Protein 4Z9H (pdb70)

Organism: Escherichia coli (strain K12) (NCBI:txid83333)

Sequence (323 aa):
SLFFSSLHHSQKSFVVSNQLREQQGELTSTWDLMLQTRINLSRSAVRMMMDSSNQQSNAKVELLDSARKTLAQAATHYKKFKSMAPLPEMVATSRNIDEKYKNYYTALTELIDYLDYGNTGAYFAQPTQGMQNAMGEAFAQYALSSEKLYRDIVTDNADDYRFAQLHHSQKSFVVSNQLREQQGELTSTWDLMLQTRINLSRSAVRMMMDSSNQQSNAKVELLDSARKTLAQAATHYKKFKSMAPLPEMVATSRNIDEKYKNYYTALTELIDYLDYGNTGAYFAQPTQGMQNAMGEAFAQYALSSEKLYRDIVTDNADDYRFA

InterPro domains:
  IPR003122 Chemotaxis methyl-accepting receptor Tar-related, ligand-binding [PF02203] (1-169)
  IPR003122 Chemotaxis methyl-accepting receptor Tar-related, ligand-binding [SM00319] (44-180)
  IPR003660 HAMP domain [PF00672] (212-262)
  IPR003660 HAMP domain [PS50885] (214-266)
  IPR003660 HAMP domain [SM00304] (214-266)
  IPR004089 Methyl-accepting chemotaxis protein (MCP) signalling domain [PF00015] (325-482)
  IPR004089 Methyl-accepting chemotaxis protein (MCP) signalling domain [PS50111] (271-500)
  IPR004089 Methyl-accepting chemotaxis protein (MCP) signalling domain [SM00283] (267-514)
  IPR004090 Chemotaxis methyl-accepting receptor [PR00260] (5-30)
  IPR004090 Chemotaxis methyl-accepting receptor [PR00260] (60-75)
  IPR004090 Chemotaxis methyl-accepting receptor [PR00260] (189-209)
  IPR004090 Chemotaxis methyl-accepting receptor [PR00260] (288-317)
  IPR004090 Chemotaxis methyl-accepting receptor [PR00260] (365-392)
  IPR004090 Chemotaxis methyl-accepting receptor [PR00260] (394-423)
  IPR004090 Chemotaxis methyl-accepting receptor [PR00260] (442-471)
  IPR004091 Chemotaxis methyl-accepting receptor, methyl-accepting site [PS00538] (292-314)
  IPR035440 Methyl-accepting chemotaxis protein, four helix bundle domain superfamily [SSF47170] (39-178)

Secondary structure (DSSP, 8-state):
-----SS-SSHHHHHHHHHHHHHHHHHHHHHHHHHHHHHHHHHHHHHHTS-TTSGGGGGHHHHHHHHHHHHHHHHHHHHHHHHSPPPGGGHHHHHHHHHHHHHHHHHHHHHHHHHHTT-HHHHHHS-HHHHHHHHHHHHHHHHHHHHHHHHHHHHH---------/--HHHHHHHHHHHHHHHHHHHHHHHHHHHHHHHHHHHHHHHHHH-SSSSSGGGHHHHHHHHHHHHHHHHHHHHHHHHSPPPGGGHHHHHHHHHHHHHHHHHHHHHHHHHHTT-HHHHHHS-HHHHHHHHHHHHHHHHHHHHHHHHHHHTT---GGGT-

GO terms:
  GO:0051286 cell tip (C, IDA)
  GO:0005515 protein binding (F, IPI)
  GO:0005886 plasma membrane (C, IDA)
  GO:0042803 protein homodimerization activity (F, IDA)
  GO:0043424 protein histidine kinase binding (F, IDA)
  GO:0004888 transmembrane signaling receptor activity (F, IMP)
  GO:0042803 protein homodimerization activity (F, IMP)
  GO:0051260 protein homooligomerization (P, IMP)
  GO:0006935 chemotaxis (P, IMP)
  GO:0005886 plasma membrane (C, IMP)
  GO:0098561 methyl accepting chemotaxis protein complex (C, IMP)
  GO:0009593 detection of chemical stimulus (P, IDA)
  GO:0098561 methyl accepting chemotaxis protein complex (C, IDA)
  GO:0006935 chemotaxis (P, IDA)
  GO:0035556 intracellular signal transduction (P, IMP)
  GO:0071230 cellular response to amino acid stimulus (P, IMP)
  GO:0042802 identical protein binding (F, IPI)

Nearest PDB structures (foldseek):
  4z9i-assembly1_B  TM=9.404E-01  e=1.041E-19  Escherichia coli K-12
  2asr-assembly1_A-2  TM=9.993E-01  e=7.706E-18  Escherichia coli
  2lig-assembly1_B  TM=9.137E-01  e=4.219E-14  Salmonella enterica subsp. enterica serovar Typhimurium
  1vls-assembly1_A-2  TM=9.380E-01  e=9.198E-13  Salmonella enterica subsp. enterica serovar Typhimurium
  2lig-assembly1_A  TM=8.772E-01  e=2.437E-13  Salmonella enterica subsp. enterica serovar Typhimurium

B-factor: mean 24.14, std 15.59, range [9.56, 118.74]

CATH classification: 1.20.120.30

Structure (mmCIF, N/CA/C/O backbone):
data_4Z9H
#
_entry.id   4Z9H
#
_cell.length_a   81.320
_cell.length_b   59.260
_cell.length_c   79.230
_cell.angle_alpha   90.00
_cell.angle_beta   95.02
_cell.angle_gamma   90.00
#
_symmetry.space_group_name_H-M   'C 1 2 1'
#
loop_
_entity.id
_entity.type
_entity.pdbx_description
1 polymer 'Methyl-accepting chemotaxis protein II'
2 non-polymer 'ASPARTIC ACID'
3 water water
#
loop_
_atom_site.group_PDB
_atom_site.id
_atom_site.type_symbol
_atom_site.label_atom_id
_atom_site.label_alt_id
_atom_site.label_comp_id
_atom_site.label_asym_id
_atom_site.label_entity_id
_atom_site.label_seq_id
_atom_site.pdbx_PDB_ins_code
_atom_site.Cartn_x
_atom_site.Cartn_y
_atom_site.Cartn_z
_atom_site.occupancy
_atom_site.B_iso_or_equiv
_atom_site.auth_seq_id
_atom_site.auth_comp_id
_atom_site.auth_asym_id
_atom_site.auth_atom_id
_atom_site.pdbx_PDB_model_num
ATOM 1 N N . SER A 1 30 ? 17.711 -5.883 63.756 1.00 54.86 27 SER A N 1
ATOM 2 C CA . SER A 1 30 ? 16.688 -5.426 62.791 1.00 59.30 27 SER A CA 1
ATOM 3 C C . SER A 1 30 ? 17.291 -4.238 61.976 1.00 72.97 27 SER A C 1
ATOM 4 O O . SER A 1 30 ? 18.068 -4.479 61.034 1.00 74.31 27 SER A O 1
ATOM 7 N N . LEU A 1 31 ? 17.004 -2.990 62.369 1.00 79.91 28 LEU A N 1
ATOM 8 C CA . LEU A 1 31 ? 17.365 -1.791 61.582 1.00 81.47 28 LEU A CA 1
ATOM 9 C C . LEU A 1 31 ? 17.492 -0.545 62.532 1.00 80.07 28 LEU A C 1
ATOM 10 O O . LEU A 1 31 ? 17.008 -0.622 63.667 1.00 84.25 28 LEU A O 1
ATOM 15 N N . PHE A 1 32 ? 18.089 0.598 62.137 1.00 76.74 29 PHE A N 1
ATOM 16 C CA . PHE A 1 32 ? 18.307 1.061 60.748 1.00 63.52 29 PHE A CA 1
ATOM 17 C C . PHE A 1 32 ? 19.078 0.128 59.839 1.00 48.83 29 PHE A C 1
ATOM 18 O O . PHE A 1 32 ? 20.047 -0.504 60.214 1.00 49.08 29 PHE A O 1
ATOM 26 N N . PHE A 1 33 ? 18.569 0.021 58.620 1.00 35.33 30 PHE A N 1
ATOM 27 C CA . PHE A 1 33 ? 19.314 -0.499 57.507 1.00 34.36 30 PHE A CA 1
ATOM 28 C C . PHE A 1 33 ? 20.151 0.696 56.998 1.00 34.10 30 PHE A C 1
ATOM 29 O O . PHE A 1 33 ? 21.347 0.611 56.886 1.00 37.55 30 PHE A O 1
ATOM 37 N N . SER A 1 34 ? 19.496 1.810 56.675 1.00 28.80 31 SER A N 1
ATOM 38 C CA . SER A 1 34 ? 20.237 3.014 56.233 1.00 29.09 31 SER A CA 1
ATOM 39 C C . SER A 1 34 ? 19.443 4.265 56.538 1.00 31.19 31 SER A C 1
ATOM 40 O O . SER A 1 34 ? 18.243 4.208 56.864 1.00 30.60 31 SER A O 1
ATOM 43 N N . SER A 1 35 ? 20.086 5.434 56.347 1.00 30.87 32 SER A N 1
ATOM 44 C CA . SER A 1 35 ? 19.381 6.704 56.555 1.00 30.68 32 SER A CA 1
ATOM 45 C C . SER A 1 35 ? 18.256 6.900 55.605 1.00 32.11 32 SER A C 1
ATOM 46 O O . SER A 1 35 ? 17.182 7.385 55.983 1.00 36.16 32 SER A O 1
ATOM 49 N N . LEU A 1 36 ? 18.443 6.517 54.351 1.00 29.66 33 LEU A N 1
ATOM 50 C CA . LEU A 1 36 ? 17.352 6.698 53.404 1.00 30.69 33 LEU A CA 1
ATOM 51 C C . LEU A 1 36 ? 16.309 5.609 53.523 1.00 31.66 33 LEU A C 1
ATOM 52 O O . LEU A 1 36 ? 15.155 5.822 53.176 1.00 32.05 33 LEU A O 1
ATOM 57 N N . HIS A 1 37 ? 16.711 4.415 53.986 1.00 28.69 34 HIS A N 1
ATOM 58 C CA . HIS A 1 37 ? 15.769 3.274 54.043 1.00 25.12 34 HIS A CA 1
ATOM 59 C C . HIS A 1 37 ? 15.900 2.626 55.410 1.00 26.92 34 HIS A C 1
ATOM 60 O O . HIS A 1 37 ? 16.756 1.717 55.598 1.00 25.91 34 HIS A O 1
ATOM 67 N N . HIS A 1 38 ? 15.109 3.079 56.366 1.00 28.70 35 HIS A N 1
ATOM 68 C CA . HIS A 1 38 ? 15.305 2.618 57.727 1.00 30.72 35 HIS A CA 1
ATOM 69 C C . HIS A 1 38 ? 15.070 1.144 57.830 1.00 36.25 35 HIS A C 1
ATOM 70 O O . HIS A 1 38 ? 15.752 0.491 58.617 1.00 32.02 35 HIS A O 1
ATOM 77 N N . SER A 1 39 ? 14.119 0.614 57.045 1.00 31.52 36 SER A N 1
ATOM 78 C CA . SER A 1 39 ? 14.098 -0.817 56.877 1.00 32.35 36 SER A CA 1
ATOM 79 C C . SER A 1 39 ? 14.501 -1.194 55.439 1.00 27.90 36 SER A C 1
ATOM 80 O O . SER A 1 39 ? 14.268 -0.475 54.448 1.00 23.67 36 SER A O 1
ATOM 83 N N . GLN A 1 40 ? 15.198 -2.305 55.389 1.00 26.16 37 GLN A N 1
ATOM 84 C CA . GLN A 1 40 ? 15.725 -2.829 54.172 1.00 24.87 37 GLN A CA 1
ATOM 85 C C . GLN A 1 40 ? 14.594 -3.226 53.211 1.00 21.78 37 GLN A C 1
ATOM 86 O O . GLN A 1 40 ? 14.763 -3.197 52.019 1.00 19.37 37 GLN A O 1
ATOM 92 N N . LYS A 1 41 ? 13.386 -3.522 53.708 1.00 22.82 38 LYS A N 1
ATOM 93 C CA . LYS A 1 41 ? 12.228 -3.666 52.779 1.00 24.01 38 LYS A CA 1
ATOM 94 C C . LYS A 1 41 ? 11.924 -2.465 51.940 1.00 23.68 38 LYS A C 1
ATOM 95 O O . LYS A 1 41 ? 11.427 -2.556 50.795 1.00 23.48 38 LYS A O 1
ATOM 101 N N . SER A 1 42 ? 12.034 -1.276 52.503 1.00 23.06 39 SER A N 1
ATOM 102 C CA . SER A 1 42 ? 11.884 -0.054 51.739 1.00 22.49 39 SER A CA 1
ATOM 103 C C . SER A 1 42 ? 12.868 -0.007 50.587 1.00 19.13 39 SER A C 1
ATOM 104 O O . SER A 1 42 ? 12.455 0.483 49.469 1.00 20.83 39 SER A O 1
ATOM 107 N N . PHE A 1 43 ? 14.115 -0.419 50.800 1.00 18.66 40 PHE A N 1
ATOM 108 C CA . PHE A 1 43 ? 15.110 -0.404 49.771 1.00 15.66 40 PHE A CA 1
ATOM 109 C C . PHE A 1 43 ? 14.671 -1.379 48.686 1.00 16.09 40 PHE A C 1
ATOM 110 O O . PHE A 1 43 ? 14.788 -1.105 47.485 1.00 14.21 40 PHE A O 1
ATOM 118 N N . VAL A 1 44 ? 14.185 -2.563 49.050 1.00 15.41 41 VAL A N 1
ATOM 119 C CA . VAL A 1 44 ? 13.720 -3.468 48.026 1.00 15.17 41 VAL A CA 1
ATOM 120 C C . VAL A 1 44 ? 12.684 -2.859 47.130 1.00 13.70 41 VAL A C 1
ATOM 121 O O . VAL A 1 44 ? 12.729 -2.979 45.862 1.00 15.08 41 VAL A O 1
ATOM 125 N N . VAL A 1 45 ? 11.710 -2.158 47.646 1.00 13.36 42 VAL A N 1
ATOM 126 C CA . VAL A 1 45 ? 10.636 -1.545 46.901 1.00 13.71 42 VAL A CA 1
ATOM 127 C C . VAL A 1 45 ? 11.199 -0.409 45.983 1.00 15.27 42 VAL A C 1
ATOM 128 O O . VAL A 1 45 ? 10.842 -0.281 44.826 1.00 15.57 42 VAL A O 1
ATOM 132 N N . SER A 1 46 ? 11.925 0.505 46.618 1.00 14.01 43 SER A N 1
ATOM 133 C CA . SER A 1 46 ? 12.416 1.641 45.840 1.00 14.00 43 SER A CA 1
ATOM 134 C C . SER A 1 46 ? 13.394 1.231 44.773 1.00 12.95 43 SER A C 1
ATOM 135 O O . SER A 1 46 ? 13.405 1.780 43.635 1.00 12.53 43 SER A O 1
ATOM 138 N N . ASN A 1 47 ? 14.206 0.257 45.055 1.00 12.48 44 ASN A N 1
ATOM 139 C CA . ASN A 1 47 ? 15.138 -0.314 44.095 1.00 12.30 44 ASN A CA 1
ATOM 140 C C . ASN A 1 47 ? 14.388 -0.957 42.921 1.00 12.71 44 ASN A C 1
ATOM 141 O O . ASN A 1 47 ? 14.788 -0.848 41.737 1.00 12.68 44 ASN A O 1
ATOM 146 N N . GLN A 1 48 ? 13.296 -1.665 43.210 1.00 14.47 45 GLN A N 1
ATOM 147 C CA . GLN A 1 48 ? 12.335 -2.188 42.142 1.00 15.72 45 GLN A CA 1
ATOM 148 C C . GLN A 1 48 ? 11.885 -1.199 41.237 1.00 13.91 45 GLN A C 1
ATOM 149 O O . GLN A 1 48 ? 11.877 -1.332 40.027 1.00 12.67 45 GLN A O 1
ATOM 155 N N . LEU A 1 49 ? 11.446 -0.099 41.748 1.00 14.41 46 LEU A N 1
ATOM 156 C CA . LEU A 1 49 ? 10.991 0.914 41.045 1.00 13.73 46 LEU A CA 1
ATOM 157 C C . LEU A 1 49 ? 12.013 1.456 40.007 1.00 12.35 46 LEU A C 1
ATOM 158 O O . LEU A 1 49 ? 11.831 1.667 38.796 1.00 13.52 46 LEU A O 1
ATOM 163 N N . ARG A 1 50 ? 13.281 1.608 40.517 1.00 11.17 47 ARG A N 1
ATOM 164 C CA . ARG A 1 50 ? 14.359 2.040 39.651 1.00 11.39 47 ARG A CA 1
ATOM 165 C C . ARG A 1 50 ? 14.689 1.029 38.612 1.00 10.36 47 ARG A C 1
ATOM 166 O O . ARG A 1 50 ? 15.022 1.362 37.482 1.00 11.86 47 ARG A O 1
ATOM 174 N N . GLU A 1 51 ? 14.621 -0.255 38.959 1.00 10.37 48 GLU A N 1
ATOM 175 C CA . GLU A 1 51 ? 14.925 -1.305 38.012 1.00 10.32 48 GLU A CA 1
ATOM 176 C C . GLU A 1 51 ? 13.876 -1.371 36.892 1.00 9.86 48 GLU A C 1
ATOM 177 O O . GLU A 1 51 ? 14.236 -1.580 35.717 1.00 10.38 48 GLU A O 1
ATOM 183 N N . GLN A 1 52 ? 12.630 -1.118 37.240 1.00 10.14 49 GLN A N 1
ATOM 184 C CA . GLN A 1 52 ? 11.581 -1.060 36.258 1.00 10.31 49 GLN A CA 1
ATOM 185 C C . GLN A 1 52 ? 11.851 0.085 35.323 1.00 10.93 49 GLN A C 1
ATOM 186 O O . GLN A 1 52 ? 11.741 -0.079 34.071 1.00 11.21 49 GLN A O 1
ATOM 192 N N . GLN A 1 53 ? 12.178 1.253 35.854 1.00 10.67 50 GLN A N 1
ATOM 193 C CA . GLN A 1 53 ? 12.540 2.386 34.937 1.00 12.36 50 GLN A CA 1
ATOM 194 C C . GLN A 1 53 ? 13.661 1.997 34.056 1.00 12.01 50 GLN A C 1
ATOM 195 O O . GLN A 1 53 ? 13.607 2.339 32.861 1.00 12.88 50 GLN A O 1
ATOM 201 N N . GLY A 1 54 ? 14.713 1.375 34.555 1.00 10.88 51 GLY A N 1
ATOM 202 C CA . GLY A 1 54 ? 15.837 1.016 33.752 1.00 10.66 51 GLY A CA 1
ATOM 203 C C . GLY A 1 54 ? 15.469 0.083 32.626 1.00 12.35 51 GLY A C 1
ATOM 204 O O . GLY A 1 54 ? 15.964 0.212 31.499 1.00 13.13 51 GLY A O 1
ATOM 205 N N . GLU A 1 55 ? 14.601 -0.886 32.890 1.00 11.15 52 GLU A N 1
ATOM 206 C CA . GLU A 1 55 ? 14.245 -1.818 31.849 1.00 11.62 52 GLU A CA 1
ATOM 207 C C . GLU A 1 55 ? 13.342 -1.170 30.826 1.00 11.46 52 GLU A C 1
ATOM 208 O O . GLU A 1 55 ? 13.512 -1.438 29.630 1.00 11.01 52 GLU A O 1
ATOM 214 N N . LEU A 1 56 ? 12.515 -0.245 31.183 1.00 10.25 53 LEU A N 1
ATOM 215 C CA . LEU A 1 56 ? 11.703 0.469 30.220 1.00 11.03 53 LEU A CA 1
ATOM 216 C C . LEU A 1 56 ? 12.606 1.427 29.392 1.00 11.83 53 LEU A C 1
ATOM 217 O O . LEU A 1 56 ? 12.427 1.594 28.173 1.00 12.32 53 LEU A O 1
ATOM 222 N N . THR A 1 57 ? 13.582 2.086 30.031 1.00 11.79 54 THR A N 1
ATOM 223 C CA . THR A 1 57 ? 14.545 2.961 29.308 1.00 11.72 54 THR A CA 1
ATOM 224 C C . THR A 1 57 ? 15.209 2.081 28.279 1.00 11.33 54 THR A C 1
ATOM 225 O O . THR A 1 57 ? 15.405 2.507 27.088 1.00 13.81 54 THR A O 1
ATOM 229 N N . SER A 1 58 ? 15.684 0.888 28.609 1.00 11.17 55 SER A N 1
ATOM 230 C CA . SER A 1 58 ? 16.377 -0.008 27.658 1.00 11.38 55 SER A CA 1
ATOM 231 C C . SER A 1 58 ? 15.414 -0.394 26.500 1.00 13.65 55 SER A C 1
ATOM 232 O O . SER A 1 58 ? 15.869 -0.487 25.314 1.00 13.30 55 SER A O 1
ATOM 235 N N . THR A 1 59 ? 14.162 -0.718 26.838 1.00 11.41 56 THR A N 1
ATOM 236 C CA . THR A 1 59 ? 13.148 -1.022 25.804 1.00 11.63 56 THR A CA 1
ATOM 237 C C . THR A 1 59 ? 13.095 0.114 24.818 1.00 11.95 56 THR A C 1
ATOM 238 O O . THR A 1 59 ? 13.139 -0.141 23.609 1.00 12.54 56 THR A O 1
ATOM 242 N N . TRP A 1 60 ? 12.878 1.336 25.293 1.00 11.25 57 TRP A N 1
ATOM 243 C CA . TRP A 1 60 ? 12.739 2.470 24.429 1.00 11.46 57 TRP A CA 1
ATOM 244 C C . TRP A 1 60 ? 13.993 2.636 23.564 1.00 11.27 57 TRP A C 1
ATOM 245 O O . TRP A 1 60 ? 13.863 2.886 22.350 1.00 12.13 57 TRP A O 1
ATOM 256 N N . ASP A 1 61 ? 15.146 2.620 24.175 1.00 11.52 58 ASP A N 1
ATOM 257 C CA . ASP A 1 61 ? 16.409 2.743 23.450 1.00 12.36 58 ASP A CA 1
ATOM 258 C C . ASP A 1 61 ? 16.418 1.755 22.259 1.00 13.12 58 ASP A C 1
ATOM 259 O O . ASP A 1 61 ? 16.712 2.138 21.119 1.00 12.66 58 ASP A O 1
ATOM 264 N N . LEU A 1 62 ? 16.107 0.492 22.511 1.00 11.88 59 LEU A N 1
ATOM 265 C CA . LEU A 1 62 ? 16.224 -0.534 21.498 1.00 11.96 59 LEU A CA 1
ATOM 266 C C . LEU A 1 62 ? 15.113 -0.436 20.481 1.00 12.42 59 LEU A C 1
ATOM 267 O O . LEU A 1 62 ? 15.364 -0.815 19.305 1.00 12.95 59 LEU A O 1
ATOM 272 N N . MET A 1 63 ? 13.948 0.100 20.812 1.00 12.28 60 MET A N 1
ATOM 273 C CA . MET A 1 63 ? 12.883 0.381 19.791 1.00 12.40 60 MET A CA 1
ATOM 274 C C . MET A 1 63 ? 13.437 1.464 18.868 1.00 12.08 60 MET A C 1
ATOM 275 O O . MET A 1 63 ? 13.293 1.396 17.634 1.00 13.15 60 MET A O 1
ATOM 280 N N . LEU A 1 64 ? 14.063 2.532 19.401 1.00 11.53 61 LEU A N 1
ATOM 281 C CA . LEU A 1 64 ? 14.580 3.590 18.547 1.00 11.01 61 LEU A CA 1
ATOM 282 C C . LEU A 1 64 ? 15.733 3.028 17.685 1.00 10.71 61 LEU A C 1
ATOM 283 O O . LEU A 1 64 ? 15.878 3.386 16.496 1.00 11.36 61 LEU A O 1
ATOM 288 N N . GLN A 1 65 ? 16.580 2.163 18.228 1.00 9.97 62 GLN A N 1
ATOM 289 C CA . GLN A 1 65 ? 17.635 1.511 17.424 1.00 11.32 62 GLN A CA 1
ATOM 290 C C . GLN A 1 65 ? 17.008 0.695 16.306 1.00 12.97 62 GLN A C 1
ATOM 291 O O . GLN A 1 65 ? 17.577 0.613 15.199 1.00 13.53 62 GLN A O 1
ATOM 297 N N . THR A 1 66 ? 15.895 0.052 16.582 1.00 11.38 63 THR A N 1
ATOM 298 C CA . THR A 1 66 ? 15.155 -0.737 15.587 1.00 12.55 63 THR A CA 1
ATOM 299 C C . THR A 1 66 ? 14.714 0.166 14.487 1.00 12.56 63 THR A C 1
ATOM 300 O O . THR A 1 66 ? 14.915 -0.137 13.301 1.00 14.29 63 THR A O 1
ATOM 304 N N . ARG A 1 67 ? 14.129 1.323 14.803 1.00 12.07 64 ARG A N 1
ATOM 305 C CA . ARG A 1 67 ? 13.685 2.333 13.810 1.00 11.52 64 ARG A CA 1
ATOM 306 C C . ARG A 1 67 ? 14.846 2.768 12.945 1.00 12.09 64 ARG A C 1
ATOM 307 O O . ARG A 1 67 ? 14.730 2.871 11.759 1.00 12.94 64 ARG A O 1
ATOM 315 N N . ILE A 1 68 ? 15.974 3.052 13.574 1.00 12.02 65 ILE A N 1
ATOM 316 C CA . ILE A 1 68 ? 17.179 3.423 12.822 1.00 12.51 65 ILE A CA 1
ATOM 317 C C . ILE A 1 68 ? 17.577 2.286 11.857 1.00 13.34 65 ILE A C 1
ATOM 318 O O . ILE A 1 68 ? 17.752 2.556 10.617 1.00 13.37 65 ILE A O 1
ATOM 323 N N . ASN A 1 69 ? 17.723 1.075 12.335 1.00 13.38 66 ASN A N 1
ATOM 324 C CA . ASN A 1 69 ? 18.156 -0.014 11.430 1.00 14.42 66 ASN A CA 1
ATOM 325 C C . ASN A 1 69 ? 17.139 -0.188 10.291 1.00 15.72 66 ASN A C 1
ATOM 326 O O . ASN A 1 69 ? 17.589 -0.377 9.142 1.00 15.29 66 ASN A O 1
ATOM 331 N N . LEU A 1 70 ? 15.848 -0.101 10.549 1.00 13.84 67 LEU A N 1
ATOM 332 C CA . LEU A 1 70 ? 14.802 -0.183 9.509 1.00 13.79 67 LEU A CA 1
ATOM 333 C C . LEU A 1 70 ? 14.933 0.886 8.526 1.00 15.61 67 LEU A C 1
ATOM 334 O O . LEU A 1 70 ? 14.832 0.630 7.272 1.00 16.59 67 LEU A O 1
ATOM 339 N N . SER A 1 71 ? 15.118 2.139 8.934 1.00 15.53 68 SER A N 1
ATOM 340 C CA . SER A 1 71 ? 15.127 3.196 7.967 1.00 15.88 68 SER A CA 1
ATOM 341 C C . SER A 1 71 ? 16.390 3.123 7.171 1.00 13.72 68 SER A C 1
ATOM 342 O O . SER A 1 71 ? 16.414 3.468 5.907 1.00 14.83 68 SER A O 1
ATOM 345 N N . ARG A 1 72 ? 17.514 2.740 7.737 1.00 13.76 69 ARG A N 1
ATOM 346 C CA . ARG A 1 72 ? 18.814 2.586 7.009 1.00 13.81 69 ARG A CA 1
ATOM 347 C C . ARG A 1 72 ? 18.713 1.502 5.998 1.00 15.73 69 ARG A C 1
ATOM 348 O O . ARG A 1 72 ? 19.356 1.583 4.901 1.00 15.92 69 ARG A O 1
ATOM 356 N N . SER A 1 73 ? 17.948 0.470 6.333 1.00 15.21 70 SER A N 1
ATOM 357 C CA . SER A 1 73 ? 17.674 -0.639 5.353 1.00 15.41 70 SER A CA 1
ATOM 358 C C . SER A 1 73 ? 16.767 -0.119 4.264 1.00 16.13 70 SER A C 1
ATOM 359 O O . SER A 1 73 ? 17.101 -0.374 3.017 1.00 17.05 70 SER A O 1
ATOM 362 N N . ALA A 1 74 ? 15.657 0.519 4.586 1.00 16.32 71 ALA A N 1
ATOM 363 C CA . ALA A 1 74 ? 14.615 0.885 3.611 1.00 17.54 71 ALA A CA 1
ATOM 364 C C . ALA A 1 74 ? 15.260 1.824 2.594 1.00 19.03 71 ALA A C 1
ATOM 365 O O . ALA A 1 74 ? 15.024 1.709 1.381 1.00 19.46 71 ALA A O 1
ATOM 367 N N . VAL A 1 75 ? 16.065 2.794 3.011 1.00 18.21 72 VAL A N 1
ATOM 368 C CA . VAL A 1 75 ? 16.660 3.776 2.109 1.00 17.41 72 VAL A CA 1
ATOM 369 C C . VAL A 1 75 ? 17.560 3.091 1.134 1.00 17.21 72 VAL A C 1
ATOM 370 O O . VAL A 1 75 ? 17.603 3.546 -0.073 1.00 20.16 72 VAL A O 1
ATOM 374 N N . ARG A 1 76 ? 18.306 2.088 1.555 1.00 17.18 73 ARG A N 1
ATOM 375 C CA . ARG A 1 76 ? 19.162 1.292 0.644 1.00 17.37 73 ARG A CA 1
ATOM 376 C C . ARG A 1 76 ? 18.355 0.427 -0.306 1.00 20.76 73 ARG A C 1
ATOM 377 O O . ARG A 1 76 ? 18.832 0.192 -1.434 1.00 20.37 73 ARG A O 1
ATOM 385 N N . MET A 1 77 ? 17.151 0.081 0.045 1.00 19.40 74 MET A N 1
ATOM 386 C CA . MET A 1 77 ? 16.264 -0.666 -0.898 1.00 22.12 74 MET A CA 1
ATOM 387 C C . MET A 1 77 ? 15.743 0.225 -1.982 1.00 26.02 74 MET A C 1
ATOM 388 O O . MET A 1 77 ? 15.294 -0.292 -3.049 1.00 24.85 74 MET A O 1
ATOM 393 N N . MET A 1 78 ? 15.813 1.537 -1.807 1.00 23.56 75 MET A N 1
ATOM 394 C CA . MET A 1 78 ? 15.413 2.535 -2.799 1.00 25.76 75 MET A CA 1
ATOM 395 C C . MET A 1 78 ? 16.531 2.829 -3.765 1.00 26.26 75 MET A C 1
ATOM 396 O O . MET A 1 78 ? 16.306 3.472 -4.798 1.00 32.26 75 MET A O 1
ATOM 401 N N . MET A 1 79 ? 17.729 2.402 -3.471 1.00 24.65 76 MET A N 1
ATOM 402 C CA . MET A 1 79 ? 18.911 2.678 -4.306 1.00 25.75 76 MET A CA 1
ATOM 403 C C . MET A 1 79 ? 18.919 1.770 -5.514 1.00 32.62 76 MET A C 1
ATOM 404 O O . MET A 1 79 ? 18.375 0.690 -5.493 1.00 32.00 76 MET A O 1
ATOM 409 N N . ASP A 1 80 ? 19.710 2.173 -6.491 1.00 34.61 77 ASP A N 1
ATOM 410 C CA . ASP A 1 80 ? 20.106 1.261 -7.575 1.00 36.05 77 ASP A CA 1
ATOM 411 C C . ASP A 1 80 ? 20.979 0.179 -7.055 1.00 33.10 77 ASP A C 1
ATOM 412 O O . ASP A 1 80 ? 21.818 0.418 -6.221 1.00 29.67 77 ASP A O 1
ATOM 417 N N . SER A 1 81 ? 20.861 -1.026 -7.609 1.00 35.77 78 SER A N 1
ATOM 418 C CA . SER A 1 81 ? 21.745 -2.157 -7.245 1.00 34.26 78 SER A CA 1
ATOM 419 C C . SER A 1 81 ? 23.209 -1.892 -7.408 1.00 32.46 78 SER A C 1
ATOM 420 O O . SER A 1 81 ? 24.045 -2.481 -6.699 1.00 38.18 78 SER A O 1
ATOM 423 N N . SER A 1 82 ? 23.562 -1.048 -8.375 1.00 32.37 79 SER A N 1
ATOM 424 C CA . SER A 1 82 ? 24.965 -0.766 -8.626 1.00 37.89 79 SER A CA 1
ATOM 425 C C . SER A 1 82 ? 25.617 0.120 -7.563 1.00 36.29 79 SER A C 1
ATOM 426 O O . SER A 1 82 ? 26.829 0.212 -7.483 1.00 40.65 79 SER A O 1
ATOM 429 N N . ASN A 1 83 ? 24.813 0.736 -6.687 1.00 34.62 80 ASN A N 1
ATOM 430 C CA . ASN A 1 83 ? 25.370 1.526 -5.594 1.00 31.59 80 ASN A CA 1
ATOM 431 C C . ASN A 1 83 ? 25.861 0.533 -4.561 1.00 29.21 80 ASN A C 1
ATOM 432 O O . ASN A 1 83 ? 25.052 -0.272 -4.007 1.00 29.07 80 ASN A O 1
ATOM 437 N N . GLN A 1 84 ? 27.135 0.590 -4.249 1.00 30.96 81 GLN A N 1
ATOM 438 C CA . GLN A 1 84 ? 27.730 -0.292 -3.309 1.00 33.15 81 GLN A CA 1
ATOM 439 C C . GLN A 1 84 ? 27.061 -0.071 -1.919 1.00 31.88 81 GLN A C 1
ATOM 440 O O . GLN A 1 84 ? 27.132 -0.944 -1.103 1.00 28.77 81 GLN A O 1
ATOM 446 N N . GLN A 1 85 ? 26.423 1.070 -1.680 1.00 31.67 82 GLN A N 1
ATOM 447 C CA . GLN A 1 85 ? 25.840 1.228 -0.338 1.00 34.73 82 GLN A CA 1
ATOM 448 C C . GLN A 1 85 ? 24.576 0.423 -0.170 1.00 36.74 82 GLN A C 1
ATOM 449 O O . GLN A 1 85 ? 24.143 0.185 0.946 1.00 37.33 82 GLN A O 1
ATOM 455 N N . SER A 1 86 ? 23.968 -0.008 -1.264 1.00 29.00 83 SER A N 1
ATOM 456 C CA . SER A 1 86 ? 22.785 -0.818 -1.195 1.00 26.58 83 SER A CA 1
ATOM 457 C C . SER A 1 86 ? 23.049 -2.180 -0.570 1.00 26.72 83 SER A C 1
ATOM 458 O O . SER A 1 86 ? 22.110 -2.788 -0.079 1.00 26.16 83 SER A O 1
ATOM 461 N N . ASN A 1 87 ? 24.289 -2.662 -0.628 1.00 28.02 84 ASN A N 1
ATOM 462 C CA . ASN A 1 87 ? 24.603 -4.058 -0.311 1.00 29.21 84 ASN A CA 1
ATOM 463 C C . ASN A 1 87 ? 24.313 -4.363 1.171 1.00 29.86 84 ASN A C 1
ATOM 464 O O . ASN A 1 87 ? 24.194 -5.508 1.563 1.00 31.23 84 ASN A O 1
ATOM 469 N N . ALA A 1 88 ? 24.190 -3.317 1.992 1.00 22.48 85 ALA A N 1
ATOM 470 C CA . ALA A 1 88 ? 23.998 -3.585 3.439 1.00 22.68 85 ALA A CA 1
ATOM 471 C C . ALA A 1 88 ? 22.550 -3.696 3.807 1.00 22.29 85 ALA A C 1
ATOM 472 O O . ALA A 1 88 ? 22.214 -3.845 5.030 1.00 18.88 85 ALA A O 1
ATOM 474 N N . LYS A 1 89 ? 21.615 -3.526 2.894 1.00 19.09 86 LYS A N 1
ATOM 475 C CA . LYS A 1 89 ? 20.188 -3.493 3.205 1.00 1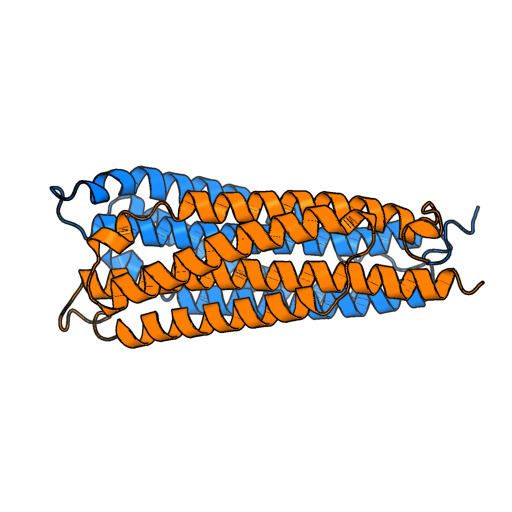8.67 86 LYS A CA 1
ATOM 476 C C . LYS A 1 89 ? 19.768 -4.727 4.010 1.00 21.75 86 LYS A C 1
ATOM 477 O O . LYS A 1 89 ? 18.980 -4.639 4.943 1.00 19.70 86 LYS A O 1
ATOM 483 N N . VAL A 1 90 ? 20.248 -5.932 3.669 1.00 18.23 87 VAL A N 1
ATOM 484 C CA . VAL A 1 90 ? 19.775 -7.113 4.387 1.00 19.72 87 VAL A CA 1
ATOM 485 C C . VAL A 1 90 ? 20.423 -7.182 5.769 1.00 19.44 87 VAL A C 1
ATOM 486 O O . VAL A 1 90 ? 19.696 -7.502 6.756 1.00 19.34 87 VAL A O 1
ATOM 490 N N . GLU A 1 91 ? 21.705 -6.890 5.900 1.00 17.54 88 GLU A N 1
ATOM 491 C CA . GLU A 1 91 ? 22.426 -6.902 7.207 1.00 19.22 88 GLU A CA 1
ATOM 492 C C . GLU A 1 91 ? 21.685 -5.920 8.150 1.00 20.22 88 GLU A C 1
ATOM 493 O O . GLU A 1 91 ? 21.401 -6.282 9.330 1.00 19.32 88 GLU A O 1
ATOM 499 N N . LEU A 1 92 ? 21.284 -4.797 7.631 1.00 16.86 89 LEU A N 1
ATOM 500 C CA . LEU A 1 92 ? 20.651 -3.787 8.505 1.00 17.02 89 LEU A CA 1
ATOM 501 C C . LEU A 1 92 ? 19.333 -4.257 8.912 1.00 17.24 89 LEU A C 1
ATOM 502 O O . LEU A 1 92 ? 18.865 -4.029 10.065 1.00 16.49 89 LEU A O 1
ATOM 507 N N . LEU A 1 93 ? 18.519 -4.899 8.041 1.00 17.37 90 LEU A N 1
ATOM 508 C CA . LEU A 1 93 ? 17.198 -5.445 8.429 1.00 16.90 90 LEU A CA 1
ATOM 509 C C . LEU A 1 93 ? 17.432 -6.573 9.480 1.00 16.83 90 LEU A C 1
ATOM 510 O O . LEU A 1 93 ? 16.652 -6.660 10.492 1.00 17.46 90 LEU A O 1
ATOM 515 N N . ASP A 1 94 ? 18.447 -7.424 9.319 1.00 17.79 91 ASP A N 1
ATOM 516 C CA . ASP A 1 94 ? 18.779 -8.393 10.340 1.00 19.78 91 ASP A CA 1
ATOM 517 C C . ASP A 1 94 ? 19.124 -7.736 11.680 1.00 20.45 91 ASP A C 1
ATOM 518 O O . ASP A 1 94 ? 18.720 -8.229 12.777 1.00 20.61 91 ASP A O 1
ATOM 523 N N . SER A 1 95 ? 19.837 -6.625 11.630 1.00 18.31 92 SER A N 1
ATOM 524 C CA . SER A 1 95 ? 20.146 -5.874 12.859 1.00 19.12 92 SER A CA 1
ATOM 525 C C . SER A 1 95 ? 18.883 -5.342 13.451 1.00 17.81 92 SER A C 1
ATOM 526 O O . SER A 1 95 ? 18.779 -5.344 14.693 1.00 17.41 92 SER A O 1
ATOM 529 N N . ALA A 1 96 ? 17.875 -4.930 12.699 1.00 14.98 93 ALA A N 1
ATOM 530 C CA . ALA A 1 96 ? 16.603 -4.480 13.221 1.00 15.37 93 ALA A CA 1
ATOM 531 C C . ALA A 1 96 ? 15.947 -5.624 13.973 1.00 16.45 93 ALA A C 1
ATOM 532 O O . ALA A 1 96 ? 15.285 -5.435 15.008 1.00 17.23 93 ALA A O 1
ATOM 534 N N . ARG A 1 97 ? 16.000 -6.851 13.399 1.00 16.20 94 ARG A N 1
ATOM 535 C CA . ARG A 1 97 ? 15.364 -7.972 14.025 1.00 19.19 94 ARG A CA 1
ATOM 536 C C . ARG A 1 97 ? 16.033 -8.201 15.378 1.00 16.47 94 ARG A C 1
ATOM 537 O O . ARG A 1 97 ? 15.269 -8.464 16.407 1.00 20.59 94 ARG A O 1
ATOM 545 N N . LYS A 1 98 ? 17.325 -8.104 15.478 1.00 16.83 95 LYS A N 1
ATOM 546 C CA . LYS A 1 98 ? 18.131 -8.312 16.685 1.00 16.69 95 LYS A CA 1
ATOM 547 C C . LYS A 1 98 ? 17.739 -7.236 17.745 1.00 17.37 95 LYS A C 1
ATOM 548 O O . LYS A 1 98 ? 17.383 -7.538 18.896 1.00 17.23 95 LYS A O 1
ATOM 554 N N . THR A 1 99 ? 17.741 -5.984 17.354 1.00 15.77 96 THR A N 1
ATOM 555 C CA . THR A 1 99 ? 17.384 -4.969 18.351 1.00 14.49 96 THR A CA 1
ATOM 556 C C . THR A 1 99 ? 15.979 -5.057 18.777 1.00 14.67 96 THR A C 1
ATOM 557 O O . THR A 1 99 ? 15.708 -4.769 19.977 1.00 15.25 96 THR A O 1
ATOM 561 N N . LEU A 1 100 ? 15.025 -5.424 17.955 1.00 15.08 97 LEU A N 1
ATOM 562 C CA . LEU A 1 100 ? 13.633 -5.507 18.350 1.00 14.07 97 LEU A CA 1
ATOM 563 C C . LEU A 1 100 ? 13.438 -6.703 19.353 1.00 16.13 97 LEU A C 1
ATOM 564 O O . LEU A 1 100 ? 12.718 -6.547 20.357 1.00 17.09 97 LEU A O 1
ATOM 569 N N . ALA A 1 101 ? 14.165 -7.788 19.105 1.00 16.09 98 ALA A N 1
ATOM 570 C CA . ALA A 1 101 ? 14.158 -8.956 20.047 1.00 17.94 98 ALA A CA 1
ATOM 571 C C . ALA A 1 101 ? 14.706 -8.524 21.378 1.00 18.20 98 ALA A C 1
ATOM 572 O O . ALA A 1 101 ? 14.165 -8.936 22.433 1.00 18.25 98 ALA A O 1
ATOM 574 N N . GLN A 1 102 ? 15.794 -7.771 21.401 1.00 16.27 99 GLN A N 1
ATOM 575 C CA . GLN A 1 102 ? 16.370 -7.257 22.658 1.00 16.26 99 GLN A CA 1
ATOM 576 C C . GLN A 1 102 ? 15.393 -6.311 23.364 1.00 15.84 99 GLN A C 1
ATOM 577 O O . GLN A 1 102 ? 15.214 -6.354 24.605 1.00 14.65 99 GLN A O 1
ATOM 583 N N . ALA A 1 103 ? 14.696 -5.458 22.599 1.00 15.01 100 ALA A N 1
ATOM 584 C CA . ALA A 1 103 ? 13.695 -4.573 23.200 1.00 14.88 100 ALA A CA 1
ATOM 585 C C . ALA A 1 103 ? 12.628 -5.421 23.919 1.00 14.62 100 ALA A C 1
ATOM 586 O O . ALA A 1 103 ? 12.208 -5.096 25.031 1.00 14.58 100 ALA A O 1
ATOM 588 N N . ALA A 1 104 ? 12.186 -6.481 23.231 1.00 15.70 101 ALA A N 1
ATOM 589 C CA . ALA A 1 104 ? 11.079 -7.264 23.786 1.00 15.89 101 ALA A CA 1
ATOM 590 C C . ALA A 1 104 ? 11.596 -7.994 24.984 1.00 14.37 101 ALA A C 1
ATOM 591 O O . ALA A 1 104 ? 10.771 -8.241 25.912 1.00 16.62 101 ALA A O 1
ATOM 593 N N . THR A 1 105 ? 12.846 -8.372 25.074 1.00 15.28 102 THR A N 1
ATOM 594 C CA . THR A 1 105 ? 13.449 -9.015 26.230 1.00 14.81 102 THR A CA 1
ATOM 595 C C . THR A 1 105 ? 13.383 -8.060 27.460 1.00 13.70 102 THR A C 1
ATOM 596 O O . THR A 1 105 ? 12.922 -8.404 28.552 1.00 13.63 102 THR A O 1
ATOM 600 N N . HIS A 1 106 ? 13.815 -6.814 27.282 1.00 12.97 103 HIS A N 1
ATOM 601 C CA . HIS A 1 106 ? 13.744 -5.871 28.320 1.00 13.46 103 HIS A CA 1
ATOM 602 C C . HIS A 1 106 ? 12.353 -5.582 28.754 1.00 11.73 103 HIS A C 1
ATOM 603 O O . HIS A 1 106 ? 12.055 -5.349 29.920 1.00 12.76 103 HIS A O 1
ATOM 610 N N . TYR A 1 107 ? 11.378 -5.478 27.812 1.00 13.29 104 TYR A N 1
ATOM 611 C CA . TYR A 1 107 ? 10.032 -5.225 28.127 1.00 13.73 104 TYR A CA 1
ATOM 612 C C . TYR A 1 107 ? 9.462 -6.409 29.013 1.00 12.39 104 TYR A C 1
ATOM 613 O O . TYR A 1 107 ? 8.709 -6.145 29.950 1.00 13.17 104 TYR A O 1
ATOM 622 N N . LYS A 1 108 ? 9.820 -7.627 28.606 1.00 12.38 105 LYS A N 1
ATOM 623 C CA . LYS A 1 108 ? 9.372 -8.764 29.477 1.00 13.44 105 LYS A CA 1
ATOM 624 C C . LYS A 1 108 ? 9.928 -8.669 30.881 1.00 13.48 105 LYS A C 1
ATOM 625 O O . LYS A 1 108 ? 9.241 -8.983 31.840 1.00 14.71 105 LYS A O 1
ATOM 631 N N . LYS A 1 109 ? 11.174 -8.255 31.034 1.00 12.27 106 LYS A N 1
ATOM 632 C CA . LYS A 1 109 ? 11.744 -8.036 32.325 1.00 12.94 106 LYS A CA 1
ATOM 633 C C . LYS A 1 109 ? 11.011 -6.989 33.065 1.00 13.31 106 LYS A C 1
ATOM 634 O O . LYS A 1 109 ? 10.687 -7.098 34.240 1.00 14.97 106 LYS A O 1
ATOM 640 N N . PHE A 1 110 ? 10.690 -5.841 32.427 1.00 12.61 107 PHE A N 1
ATOM 641 C CA . PHE A 1 110 ? 9.807 -4.858 33.016 1.00 12.69 107 PHE A CA 1
ATOM 642 C C . PHE A 1 110 ? 8.516 -5.407 33.576 1.00 14.26 107 PHE A C 1
ATOM 643 O O . PHE A 1 110 ? 8.050 -5.088 34.687 1.00 14.08 107 PHE A O 1
ATOM 651 N N . LYS A 1 111 ? 7.856 -6.174 32.719 1.00 14.58 108 LYS A N 1
ATOM 652 C CA . LYS A 1 111 ? 6.539 -6.754 33.089 1.00 15.33 108 LYS A CA 1
ATOM 653 C C . LYS A 1 111 ? 6.672 -7.819 34.186 1.00 15.09 108 LYS A C 1
ATOM 654 O O . LYS A 1 111 ? 5.703 -7.981 34.935 1.00 18.28 108 LYS A O 1
ATOM 660 N N . SER A 1 112 ? 7.832 -8.378 34.359 1.00 14.38 109 SER A N 1
ATOM 661 C CA . SER A 1 112 ? 8.057 -9.441 35.383 1.00 14.88 109 SER A CA 1
ATOM 662 C C . SER A 1 112 ? 8.093 -8.861 36.764 1.00 14.54 109 SER A C 1
ATOM 663 O O . SER A 1 112 ? 8.024 -9.578 37.799 1.00 15.32 109 SER A O 1
ATOM 666 N N . MET A 1 113 ? 8.313 -7.580 36.903 1.00 12.70 110 MET A N 1
ATOM 667 C CA . MET A 1 113 ? 8.452 -6.866 38.123 1.00 12.13 110 MET A CA 1
ATOM 668 C C . MET A 1 113 ? 7.114 -6.283 38.514 1.00 12.24 110 MET A C 1
ATOM 669 O O . MET A 1 113 ? 6.551 -5.418 37.796 1.00 13.56 110 MET A O 1
ATOM 674 N N . ALA A 1 114 ? 6.565 -6.677 39.609 1.00 12.34 111 ALA A N 1
ATOM 675 C CA . ALA A 1 114 ? 5.231 -6.239 40.039 1.00 14.78 111 ALA A CA 1
ATOM 676 C C . ALA A 1 114 ? 5.179 -4.783 40.235 1.00 13.72 111 ALA A C 1
ATOM 677 O O . ALA A 1 114 ? 5.983 -4.190 40.853 1.00 13.62 111 ALA A O 1
ATOM 679 N N . PRO A 1 115 ? 4.161 -4.101 39.652 1.00 15.81 112 PRO A N 1
ATOM 680 C CA . PRO A 1 115 ? 4.050 -2.709 39.954 1.00 15.81 112 PRO A CA 1
ATOM 681 C C . PRO A 1 115 ? 3.594 -2.349 41.303 1.00 15.11 112 PRO A C 1
ATOM 682 O O . PRO A 1 115 ? 2.841 -3.149 41.922 1.00 16.63 112 PRO A O 1
ATOM 686 N N . LEU A 1 116 ? 3.917 -1.205 41.829 1.00 15.49 113 LEU A N 1
ATOM 687 C CA . LEU A 1 116 ? 3.268 -0.580 42.902 1.00 16.92 113 LEU A CA 1
ATOM 688 C C . LEU A 1 116 ? 1.870 -0.041 42.457 1.00 15.28 113 LEU A C 1
ATOM 689 O O . LEU A 1 116 ? 1.714 0.244 41.306 1.00 14.92 113 LEU A O 1
ATOM 694 N N . PRO A 1 117 ? 0.893 -0.001 43.414 1.00 17.12 114 PRO A N 1
ATOM 695 C CA . PRO A 1 117 ? -0.449 0.422 42.961 1.00 16.58 114 PRO A CA 1
ATOM 696 C C . PRO A 1 117 ? -0.456 1.748 42.292 1.00 14.56 114 PRO A C 1
ATOM 697 O O . PRO A 1 117 ? -1.181 1.923 41.286 1.00 15.05 114 PRO A O 1
ATOM 701 N N . GLU A 1 118 ? 0.341 2.701 42.759 1.00 14.80 115 GLU A N 1
ATOM 702 C CA . GLU A 1 118 ? 0.366 4.067 42.187 1.00 14.29 115 GLU A CA 1
ATOM 703 C C . GLU A 1 118 ? 0.992 4.080 40.759 1.00 14.66 115 GLU A C 1
ATOM 704 O O . GLU A 1 118 ? 0.815 5.069 40.046 1.00 15.13 115 GLU A O 1
ATOM 710 N N . MET A 1 119 ? 1.592 2.962 40.336 1.00 13.32 116 MET A N 1
ATOM 711 C CA . MET A 1 119 ? 2.141 2.872 39.007 1.00 12.38 116 MET A CA 1
ATOM 712 C C . MET A 1 119 ? 1.327 2.054 38.011 1.00 13.60 116 MET A C 1
ATOM 713 O O . MET A 1 119 ? 1.675 1.899 36.861 1.00 12.97 116 MET A O 1
ATOM 718 N N . VAL A 1 120 ? 0.266 1.365 38.489 1.00 12.74 117 VAL A N 1
ATOM 719 C CA . VAL A 1 120 ? -0.503 0.540 37.598 1.00 12.52 117 VAL A CA 1
ATOM 720 C C . VAL A 1 120 ? -1.097 1.258 36.385 1.00 13.24 117 VAL A C 1
ATOM 721 O O . VAL A 1 120 ? -1.051 0.747 35.289 1.00 13.02 117 VAL A O 1
ATOM 725 N N . ALA A 1 121 ? -1.670 2.441 36.632 1.00 14.33 118 ALA A N 1
ATOM 726 C CA . ALA A 1 121 ? -2.356 3.157 35.522 1.00 13.20 118 ALA A CA 1
ATOM 727 C C . ALA A 1 121 ? -1.325 3.530 34.424 1.00 12.75 118 ALA A C 1
ATOM 728 O O . ALA A 1 121 ? -1.507 3.254 33.248 1.00 13.84 118 ALA A O 1
ATOM 730 N N . THR A 1 122 ? -0.199 4.113 34.856 1.00 12.53 119 THR A N 1
ATOM 731 C CA . THR A 1 122 ? 0.819 4.579 33.843 1.00 12.17 119 THR A CA 1
ATOM 732 C C . THR A 1 122 ? 1.466 3.382 33.215 1.00 12.83 119 THR A C 1
ATOM 733 O O . THR A 1 122 ? 1.845 3.421 32.028 1.00 12.90 119 THR A O 1
ATOM 737 N N . SER A 1 123 ? 1.602 2.262 33.960 1.00 11.93 120 SER A N 1
ATOM 738 C CA . SER A 1 123 ? 2.130 1.063 33.337 1.00 12.00 120 SER A CA 1
ATOM 739 C C . SER A 1 123 ? 1.225 0.493 32.250 1.00 13.41 120 SER A C 1
ATOM 740 O O . SER A 1 123 ? 1.681 -0.032 31.248 1.00 13.19 120 SER A O 1
ATOM 743 N N . ARG A 1 124 ? -0.136 0.556 32.495 1.00 13.19 121 ARG A N 1
ATOM 744 C CA . ARG A 1 124 ? -1.020 0.146 31.429 1.00 14.51 121 ARG A CA 1
ATOM 745 C C . ARG A 1 124 ? -0.949 1.027 30.217 1.00 15.28 121 ARG A C 1
ATOM 746 O O . ARG A 1 124 ? -1.047 0.545 29.099 1.00 16.90 121 ARG A O 1
ATOM 754 N N . ASN A 1 125 ? -0.766 2.317 30.453 1.00 15.20 122 ASN A N 1
ATOM 755 C CA . ASN A 1 125 ? -0.607 3.283 29.356 1.00 14.45 122 ASN A CA 1
ATOM 756 C C . ASN A 1 125 ? 0.590 2.962 28.502 1.00 15.45 122 ASN A C 1
ATOM 757 O O . ASN A 1 125 ? 0.557 2.893 27.297 1.00 15.49 122 ASN A O 1
ATOM 762 N N . ILE A 1 126 ? 1.678 2.664 29.212 1.00 13.47 123 ILE A N 1
ATOM 763 C CA . ILE A 1 126 ? 2.929 2.201 28.482 1.00 14.99 123 ILE A CA 1
ATOM 764 C C . ILE A 1 126 ? 2.662 0.984 27.696 1.00 16.24 123 ILE A C 1
ATOM 765 O O . ILE A 1 126 ? 3.121 0.814 26.555 1.00 17.20 123 ILE A O 1
ATOM 770 N N . ASP A 1 127 ? 1.959 0.027 28.302 1.00 14.63 124 ASP A N 1
ATOM 771 C CA . ASP A 1 127 ? 1.678 -1.209 27.604 1.00 16.47 124 ASP A CA 1
ATOM 772 C C . ASP A 1 127 ? 0.927 -0.981 26.307 1.00 17.87 124 ASP A C 1
ATOM 773 O O . ASP A 1 127 ? 1.261 -1.644 25.308 1.00 18.68 124 ASP A O 1
ATOM 778 N N . GLU A 1 128 ? -0.072 -0.145 26.325 1.00 15.88 125 GLU A N 1
ATOM 779 C CA . GLU A 1 128 ? -0.900 0.178 25.123 1.00 18.56 125 GLU A CA 1
ATOM 780 C C . GLU A 1 128 ? 0.017 0.714 24.039 1.00 18.11 125 GLU A C 1
ATOM 781 O O . GLU A 1 128 ? 0.073 0.212 22.930 1.00 20.14 125 GLU A O 1
ATOM 787 N N . LYS A 1 129 ? 0.787 1.747 24.426 1.00 16.60 126 LYS A N 1
ATOM 788 C CA . LYS A 1 129 ? 1.618 2.395 23.407 1.00 16.20 126 LYS A CA 1
ATOM 789 C C . LYS A 1 129 ? 2.754 1.514 22.914 1.00 17.43 126 LYS A C 1
ATOM 790 O O . LYS A 1 129 ? 3.166 1.535 21.750 1.00 17.33 126 LYS A O 1
ATOM 796 N N . TYR A 1 130 ? 3.331 0.697 23.780 1.00 15.48 127 TYR A N 1
ATOM 797 C CA . TYR A 1 130 ? 4.364 -0.255 23.462 1.00 15.67 127 TYR A CA 1
ATOM 798 C C . TYR A 1 130 ? 3.814 -1.266 22.485 1.00 19.25 127 TYR A C 1
ATOM 799 O O . TYR A 1 130 ? 4.457 -1.554 21.443 1.00 18.83 127 TYR A O 1
ATOM 808 N N . LYS A 1 131 ? 2.688 -1.880 22.804 1.00 19.75 128 LYS A N 1
ATOM 809 C CA . LYS A 1 131 ? 2.115 -2.861 21.846 1.00 22.09 128 LYS A CA 1
ATOM 810 C C . LYS A 1 131 ? 1.891 -2.257 20.457 1.00 19.00 128 LYS A C 1
ATOM 811 O O . LYS A 1 131 ? 2.260 -2.925 19.454 1.00 19.44 128 LYS A O 1
ATOM 817 N N . ASN A 1 132 ? 1.379 -1.091 20.358 1.00 17.65 129 ASN A N 1
ATOM 818 C CA . ASN A 1 132 ? 1.135 -0.410 19.090 1.00 17.65 129 ASN A CA 1
ATOM 819 C C . ASN A 1 132 ? 2.407 -0.212 18.330 1.00 19.41 129 ASN A C 1
ATOM 820 O O . ASN A 1 132 ? 2.568 -0.623 17.177 1.00 18.78 129 ASN A O 1
ATOM 825 N N . TYR A 1 133 ? 3.433 0.281 19.040 1.00 15.25 130 TYR A N 1
ATOM 826 C CA . TYR A 1 133 ? 4.678 0.609 18.309 1.00 15.67 130 TYR A CA 1
ATOM 827 C C . TYR A 1 133 ? 5.463 -0.613 18.003 1.00 15.81 130 TYR A C 1
ATOM 828 O O . TYR A 1 133 ? 6.078 -0.761 16.908 1.00 17.60 130 TYR A O 1
ATOM 837 N N . TYR A 1 134 ? 5.538 -1.591 18.923 1.00 15.70 131 TYR A N 1
ATOM 838 C CA . TYR A 1 134 ? 6.138 -2.867 18.688 1.00 15.91 131 TYR A CA 1
ATOM 839 C C . TYR A 1 134 ? 5.511 -3.530 17.469 1.00 18.96 131 TYR A C 1
ATOM 840 O O . TYR A 1 134 ? 6.245 -4.069 16.610 1.00 18.33 131 TYR A O 1
ATOM 849 N N . THR A 1 135 ? 4.192 -3.582 17.485 1.00 18.03 132 THR A N 1
ATOM 850 C CA . THR A 1 135 ? 3.538 -4.256 16.335 1.00 21.74 132 THR A CA 1
ATOM 851 C C . THR A 1 135 ? 3.913 -3.577 15.068 1.00 20.02 132 THR A C 1
ATOM 852 O O . THR A 1 135 ? 4.241 -4.216 14.052 1.00 19.88 132 THR A O 1
ATOM 856 N N . ALA A 1 136 ? 3.865 -2.269 15.073 1.00 18.46 133 ALA A N 1
ATOM 857 C CA . ALA A 1 136 ? 4.261 -1.450 13.889 1.00 18.59 133 ALA A CA 1
ATOM 858 C C . ALA A 1 136 ? 5.627 -1.828 13.391 1.00 20.10 133 ALA A C 1
ATOM 859 O O . ALA A 1 136 ? 5.873 -2.034 12.187 1.00 19.41 133 ALA A O 1
ATOM 861 N N . LEU A 1 137 ? 6.642 -1.902 14.273 1.00 16.74 134 LEU A N 1
ATOM 862 C CA . LEU A 1 137 ? 7.973 -2.227 13.889 1.00 16.97 134 LEU A CA 1
ATOM 863 C C . LEU A 1 137 ? 8.055 -3.658 13.309 1.00 16.70 134 LEU A C 1
ATOM 864 O O . LEU A 1 137 ? 8.817 -3.933 12.334 1.00 18.34 134 LEU A O 1
ATOM 869 N N . THR A 1 138 ? 7.316 -4.606 13.898 1.00 18.60 135 THR A N 1
ATOM 870 C CA . THR A 1 138 ? 7.347 -5.993 13.353 1.00 20.37 135 THR A CA 1
ATOM 871 C C . THR A 1 138 ? 6.729 -6.021 11.950 1.00 20.63 135 THR A C 1
ATOM 872 O O . THR A 1 138 ? 7.276 -6.730 11.104 1.00 21.37 135 THR A O 1
ATOM 876 N N . GLU A 1 139 ? 5.785 -5.194 11.712 1.00 19.06 136 GLU A N 1
ATOM 877 C CA . GLU A 1 139 ? 5.155 -5.073 10.340 1.00 20.38 136 GLU A CA 1
ATOM 878 C C . GLU A 1 139 ? 6.121 -4.465 9.360 1.00 20.72 136 GLU A C 1
ATOM 879 O O . GLU A 1 139 ? 6.328 -4.959 8.212 1.00 22.42 136 GLU A O 1
ATOM 885 N N . LEU A 1 140 ? 6.835 -3.410 9.773 1.00 19.06 137 LEU A N 1
ATOM 886 C CA . LEU A 1 140 ? 7.856 -2.896 8.890 1.00 18.91 137 LEU A CA 1
ATOM 887 C C . LEU A 1 140 ? 8.893 -3.927 8.577 1.00 19.44 137 LEU A C 1
ATOM 888 O O . LEU A 1 140 ? 9.455 -3.939 7.433 1.00 20.13 137 LEU A O 1
ATOM 893 N N . ILE A 1 141 ? 9.370 -4.753 9.507 1.00 18.53 138 ILE A N 1
ATOM 894 C CA . ILE A 1 141 ? 10.327 -5.789 9.231 1.00 20.23 138 ILE A CA 1
ATOM 895 C C . ILE A 1 141 ? 9.753 -6.723 8.169 1.00 23.21 138 ILE A C 1
ATOM 896 O O . ILE A 1 141 ? 10.444 -7.028 7.223 1.00 21.91 138 ILE A O 1
ATOM 901 N N . ASP A 1 142 ? 8.501 -7.060 8.304 1.00 21.42 139 ASP A N 1
ATOM 902 C CA . ASP A 1 142 ? 7.887 -8.022 7.364 1.00 24.09 139 ASP A CA 1
ATOM 903 C C . ASP A 1 142 ? 7.827 -7.410 5.987 1.00 26.34 139 ASP A C 1
ATOM 904 O O . ASP A 1 142 ? 8.103 -8.120 5.003 1.00 25.33 139 ASP A O 1
ATOM 909 N N . TYR A 1 143 ? 7.528 -6.136 5.868 1.00 20.95 140 TYR A N 1
ATOM 910 C CA . TYR A 1 143 ? 7.478 -5.433 4.561 1.00 22.12 140 TYR A CA 1
ATOM 911 C C . TYR A 1 143 ? 8.892 -5.433 3.948 1.00 24.19 140 TYR A C 1
ATOM 912 O O . TYR A 1 143 ? 9.108 -5.793 2.789 1.00 26.96 140 TYR A O 1
ATOM 921 N N . LEU A 1 144 ? 9.932 -5.034 4.696 1.00 22.53 141 LEU A N 1
ATOM 922 C CA . LEU A 1 144 ? 11.234 -4.950 4.108 1.00 22.42 141 LEU A CA 1
ATOM 923 C C . LEU A 1 144 ? 11.787 -6.302 3.748 1.00 24.34 141 LEU A C 1
ATOM 924 O O . LEU A 1 144 ? 12.738 -6.406 2.950 1.00 23.70 141 LEU A O 1
ATOM 929 N N . ASP A 1 145 ? 11.372 -7.329 4.453 1.00 25.62 142 ASP A N 1
ATOM 930 C CA . ASP A 1 145 ? 11.877 -8.640 4.183 1.00 24.27 142 ASP A CA 1
ATOM 931 C C . ASP A 1 145 ? 11.790 -9.002 2.653 1.00 26.03 142 ASP A C 1
ATOM 932 O O . ASP A 1 145 ? 12.700 -9.699 2.115 1.00 26.55 142 ASP A O 1
ATOM 937 N N . TYR A 1 146 ? 10.766 -8.528 2.004 1.00 26.44 143 TYR A N 1
ATOM 938 C CA . TYR A 1 146 ? 10.685 -8.655 0.488 1.00 30.60 143 TYR A CA 1
ATOM 939 C C . TYR A 1 146 ? 10.780 -7.364 -0.277 1.00 31.25 143 TYR A C 1
ATOM 940 O O . TYR A 1 146 ? 10.465 -7.248 -1.465 1.00 30.36 143 TYR A O 1
ATOM 949 N N . GLY A 1 147 ? 11.303 -6.326 0.361 1.00 25.95 144 GLY A N 1
ATOM 950 C CA . GLY A 1 147 ? 11.562 -5.109 -0.363 1.00 27.19 144 GLY A CA 1
ATOM 951 C C . GLY A 1 147 ? 10.335 -4.334 -0.690 1.00 25.76 144 GLY A C 1
ATOM 952 O O . GLY A 1 147 ? 10.331 -3.436 -1.569 1.00 27.32 144 GLY A O 1
ATOM 953 N N . ASN A 1 148 ? 9.279 -4.536 0.090 1.00 25.30 145 ASN A N 1
ATOM 954 C CA . ASN A 1 148 ? 8.089 -3.749 -0.086 1.00 23.76 145 ASN A CA 1
ATOM 955 C C . ASN A 1 148 ? 8.140 -2.360 0.572 1.00 25.39 145 ASN A C 1
ATOM 956 O O . ASN A 1 148 ? 7.488 -2.131 1.649 1.00 25.73 145 ASN A O 1
ATOM 961 N N . THR A 1 149 ? 8.894 -1.489 -0.063 1.00 24.65 146 THR A N 1
ATOM 962 C CA . THR A 1 149 ? 9.049 -0.111 0.434 1.00 26.19 146 THR A CA 1
ATOM 963 C C . THR A 1 149 ? 7.759 0.723 0.431 1.00 26.83 146 THR A C 1
ATOM 964 O O . THR A 1 149 ? 7.559 1.601 1.264 1.00 26.94 146 THR A O 1
ATOM 968 N N . GLY A 1 150 ? 6.841 0.541 -0.545 1.00 27.94 147 GLY A N 1
ATOM 969 C CA . GLY A 1 150 ? 5.557 1.214 -0.448 1.00 28.47 147 GLY A CA 1
ATOM 970 C C . GLY A 1 150 ? 4.714 0.957 0.812 1.00 24.43 147 GLY A C 1
ATOM 971 O O . GLY A 1 150 ? 4.086 1.909 1.298 1.00 26.02 147 GLY A O 1
ATOM 972 N N . ALA A 1 151 ? 4.643 -0.301 1.285 1.00 25.29 148 ALA A N 1
ATOM 973 C CA . ALA A 1 151 ? 3.871 -0.680 2.475 1.00 25.03 148 ALA A CA 1
ATOM 974 C C . ALA A 1 151 ? 4.576 -0.009 3.698 1.00 22.93 148 ALA A C 1
ATOM 975 O O . ALA A 1 151 ? 3.896 0.600 4.567 1.00 24.59 148 ALA A O 1
ATOM 977 N N . TYR A 1 152 ? 5.880 -0.061 3.591 1.00 21.82 149 TYR A N 1
ATOM 978 C CA . TYR A 1 152 ? 6.787 0.571 4.675 1.00 20.76 149 TYR A CA 1
ATOM 979 C C . TYR A 1 152 ? 6.523 2.085 4.803 1.00 24.99 149 TYR A C 1
ATOM 980 O O . TYR A 1 152 ? 6.216 2.646 5.880 1.00 21.79 149 TYR A O 1
ATOM 989 N N . PHE A 1 153 ? 6.522 2.794 3.668 1.00 25.34 150 PHE A N 1
ATOM 990 C CA . PHE A 1 153 ? 6.267 4.219 3.680 1.00 25.55 150 PHE A CA 1
ATOM 991 C C . PHE A 1 153 ? 4.860 4.543 4.138 1.00 22.85 150 PHE A C 1
ATOM 992 O O . PHE A 1 153 ? 4.656 5.513 4.830 1.00 24.76 150 PHE A O 1
ATOM 1000 N N . ALA A 1 154 ? 3.864 3.712 3.755 1.00 24.60 151 ALA A N 1
ATOM 1001 C CA . ALA A 1 154 ? 2.506 4.065 4.053 1.00 25.22 151 ALA A CA 1
ATOM 1002 C C . ALA A 1 154 ? 2.161 3.964 5.519 1.00 22.73 151 ALA A C 1
ATOM 1003 O O . ALA A 1 154 ? 1.232 4.597 5.914 1.00 25.45 151 ALA A O 1
ATOM 1005 N N . GLN A 1 155 ? 2.909 3.175 6.304 1.00 23.45 152 GLN A N 1
ATOM 1006 C CA . GLN A 1 155 ? 2.626 3.042 7.718 1.00 23.25 152 GLN A CA 1
ATOM 1007 C C . GLN A 1 155 ? 2.874 4.367 8.423 1.00 19.52 152 GLN A C 1
ATOM 1008 O O . GLN A 1 155 ? 3.929 4.969 8.191 1.00 20.84 152 GLN A O 1
ATOM 1014 N N . PRO A 1 156 ? 1.955 4.823 9.288 1.00 21.57 153 PRO A N 1
ATOM 1015 C CA . PRO A 1 156 ? 2.109 6.092 9.991 1.00 22.32 153 PRO A CA 1
ATOM 1016 C C . PRO A 1 156 ? 2.961 5.816 11.291 1.00 21.34 153 PRO A C 1
ATOM 1017 O O . PRO A 1 156 ? 2.524 5.962 12.398 1.00 22.71 153 PRO A O 1
ATOM 1021 N N . THR A 1 157 ? 4.152 5.341 11.055 1.00 19.68 154 THR A N 1
ATOM 1022 C CA . THR A 1 157 ? 5.081 4.949 12.118 1.00 17.43 154 THR A CA 1
ATOM 1023 C C . THR A 1 157 ? 5.409 6.064 13.062 1.00 17.46 154 THR A C 1
ATOM 1024 O O . THR A 1 157 ? 5.449 5.849 14.312 1.00 16.07 154 THR A O 1
ATOM 1028 N N . GLN A 1 158 ? 5.660 7.261 12.577 1.00 17.25 155 GLN A N 1
ATOM 1029 C CA . GLN A 1 158 ? 6.128 8.326 13.415 1.00 17.64 155 GLN A CA 1
ATOM 1030 C C . GLN A 1 158 ? 5.146 8.607 14.551 1.00 18.18 155 GLN A C 1
ATOM 1031 O O . GLN A 1 158 ? 5.509 8.865 15.675 1.00 16.57 155 GLN A O 1
ATOM 1037 N N . GLY A 1 159 ? 3.843 8.619 14.279 1.00 16.56 156 GLY A N 1
ATOM 1038 C CA . GLY A 1 159 ? 2.854 8.916 15.291 1.00 16.33 156 GLY A CA 1
ATOM 1039 C C . GLY A 1 159 ? 2.866 7.852 16.421 1.00 15.49 156 GLY A C 1
ATOM 1040 O O . GLY A 1 159 ? 2.636 8.215 17.557 1.00 17.61 156 GLY A O 1
ATOM 1041 N N . MET A 1 160 ? 3.120 6.590 16.046 1.00 15.80 157 MET A N 1
ATOM 1042 C CA . MET A 1 160 ? 3.170 5.526 17.038 1.00 16.67 157 MET A CA 1
ATOM 1043 C C . MET A 1 160 ? 4.435 5.725 17.892 1.00 16.07 157 MET A C 1
ATOM 1044 O O . MET A 1 160 ? 4.453 5.464 19.101 1.00 15.43 157 MET A O 1
ATOM 1049 N N . GLN A 1 161 ? 5.546 6.086 17.223 1.00 14.05 158 GLN A N 1
ATOM 1050 C CA . GLN A 1 161 ? 6.793 6.343 18.000 1.00 12.55 158 GLN A CA 1
ATOM 1051 C C . GLN A 1 161 ? 6.553 7.476 18.945 1.00 14.89 158 GLN A C 1
ATOM 1052 O O . GLN A 1 161 ? 6.956 7.428 20.111 1.00 13.28 158 GLN A O 1
ATOM 1058 N N . ASN A 1 162 ? 6.029 8.604 18.472 1.00 14.63 159 ASN A N 1
ATOM 1059 C CA . ASN A 1 162 ? 5.802 9.729 19.288 1.00 14.52 159 ASN A CA 1
ATOM 1060 C C . ASN A 1 162 ? 4.911 9.397 20.497 1.00 14.53 159 ASN A C 1
ATOM 1061 O O . ASN A 1 162 ? 5.139 9.928 21.615 1.00 15.76 159 ASN A O 1
ATOM 1066 N N . ALA A 1 163 ? 3.887 8.574 20.234 1.00 14.85 160 ALA A N 1
ATOM 1067 C CA . ALA A 1 163 ? 2.971 8.214 21.367 1.00 15.33 160 ALA A CA 1
ATOM 1068 C C . ALA A 1 163 ? 3.716 7.415 22.433 1.00 13.69 160 ALA A C 1
ATOM 1069 O O . ALA A 1 163 ? 3.495 7.656 23.617 1.00 14.82 160 ALA A O 1
ATOM 1071 N N . MET A 1 164 ? 4.538 6.512 21.966 1.00 13.53 161 MET A N 1
ATOM 1072 C CA . MET A 1 164 ? 5.377 5.760 22.935 1.00 13.57 161 MET A CA 1
ATOM 1073 C C . MET A 1 164 ? 6.268 6.720 23.695 1.00 13.18 161 MET A C 1
ATOM 1074 O O . MET A 1 164 ? 6.449 6.582 24.897 1.00 13.02 161 MET A O 1
ATOM 1079 N N . GLY A 1 165 ? 6.932 7.636 22.990 1.00 13.43 162 GLY A N 1
ATOM 1080 C CA . GLY A 1 165 ? 7.811 8.539 23.705 1.00 12.93 162 GLY A CA 1
ATOM 1081 C C . GLY A 1 165 ? 7.121 9.352 24.752 1.00 13.35 162 GLY A C 1
ATOM 1082 O O . GLY A 1 165 ? 7.684 9.613 25.833 1.00 13.30 162 GLY A O 1
ATOM 1083 N N . GLU A 1 166 ? 5.901 9.827 24.459 1.00 13.67 163 GLU A N 1
ATOM 1084 C CA . GLU A 1 166 ? 5.155 10.616 25.421 1.00 15.42 163 GLU A CA 1
ATOM 1085 C C . GLU A 1 166 ? 4.741 9.750 26.646 1.00 13.60 163 GLU A C 1
ATOM 1086 O O . GLU A 1 166 ? 4.829 10.166 27.793 1.00 14.85 163 GLU A O 1
ATOM 1092 N N . ALA A 1 167 ? 4.339 8.519 26.342 1.00 13.80 164 ALA A N 1
ATOM 1093 C CA . ALA A 1 167 ? 3.981 7.549 27.433 1.00 13.76 164 ALA A CA 1
ATOM 1094 C C . ALA A 1 167 ? 5.178 7.248 28.334 1.00 13.29 164 ALA A C 1
ATOM 1095 O O . ALA A 1 167 ? 5.087 7.194 29.559 1.00 13.88 164 ALA A O 1
ATOM 1097 N N . PHE A 1 168 ? 6.329 7.116 27.686 1.00 12.01 165 PHE A N 1
ATOM 1098 C CA . PHE A 1 168 ? 7.555 6.921 28.419 1.00 12.33 165 PHE A CA 1
ATOM 1099 C C . PHE A 1 168 ? 7.825 8.091 29.329 1.00 13.22 165 PHE A C 1
ATOM 1100 O O . PHE A 1 168 ? 8.230 7.911 30.469 1.00 12.77 165 PHE A O 1
ATOM 1108 N N . ALA A 1 169 ? 7.789 9.330 28.775 1.00 12.87 166 ALA A N 1
ATOM 1109 C CA . ALA A 1 169 ? 7.966 10.480 29.606 1.00 13.97 166 ALA A CA 1
ATOM 1110 C C . ALA A 1 169 ? 7.035 10.583 30.813 1.00 12.69 166 ALA A C 1
ATOM 1111 O O . ALA A 1 169 ? 7.466 10.923 31.903 1.00 14.00 166 ALA A O 1
ATOM 1113 N N . GLN A 1 170 ? 5.790 10.272 30.566 1.00 13.30 167 GLN A N 1
ATOM 1114 C CA . GLN A 1 170 ? 4.808 10.252 31.634 1.00 14.31 167 GLN A CA 1
ATOM 1115 C C . GLN A 1 170 ? 5.128 9.190 32.710 1.00 13.16 167 GLN A C 1
ATOM 1116 O O . GLN A 1 170 ? 5.009 9.445 33.912 1.00 15.20 167 GLN A O 1
ATOM 1122 N N . TYR A 1 171 ? 5.498 8.013 32.253 1.00 12.42 168 TYR A N 1
ATOM 1123 C CA . TYR A 1 171 ? 5.895 6.985 33.216 1.00 12.60 168 TYR A CA 1
ATOM 1124 C C . TYR A 1 171 ? 7.090 7.423 34.065 1.00 12.35 168 TYR A C 1
ATOM 1125 O O . TYR A 1 171 ? 7.068 7.250 35.274 1.00 12.02 168 TYR A O 1
ATOM 1134 N N . ALA A 1 172 ? 8.081 8.000 33.398 1.00 11.23 169 ALA A N 1
ATOM 1135 C CA . ALA A 1 172 ? 9.247 8.423 34.137 1.00 11.72 169 ALA A CA 1
ATOM 1136 C C . ALA A 1 172 ? 8.965 9.481 35.154 1.00 13.89 169 ALA A C 1
ATOM 1137 O O . ALA A 1 172 ? 9.516 9.439 36.274 1.00 14.50 169 ALA A O 1
ATOM 1139 N N . LEU A 1 173 ? 8.092 10.426 34.833 1.00 13.97 170 LEU A N 1
ATOM 1140 C CA . LEU A 1 173 ? 7.757 11.477 35.794 1.00 16.13 170 LEU A CA 1
ATOM 1141 C C . LEU A 1 173 ? 7.031 10.863 36.986 1.00 15.84 170 LEU A C 1
ATOM 1142 O O . LEU A 1 173 ? 7.303 11.197 38.157 1.00 15.94 170 LEU A O 1
ATOM 1147 N N . SER A 1 174 ? 6.067 9.966 36.689 1.00 13.47 171 SER A N 1
ATOM 1148 C CA . SER A 1 174 ? 5.327 9.280 37.784 1.00 14.41 171 SER A CA 1
ATOM 1149 C C . SER A 1 174 ? 6.257 8.488 38.718 1.00 12.89 171 SER A C 1
ATOM 1150 O O . SER A 1 174 ? 6.135 8.456 39.936 1.00 14.37 171 SER A O 1
ATOM 1153 N N . SER A 1 175 ? 7.191 7.759 38.063 1.00 11.96 172 SER A N 1
ATOM 1154 C CA . SER A 1 175 ? 8.136 6.921 38.797 1.00 12.08 172 SER A CA 1
ATOM 1155 C C . SER A 1 175 ? 8.964 7.755 39.744 1.00 12.77 172 SER A C 1
ATOM 1156 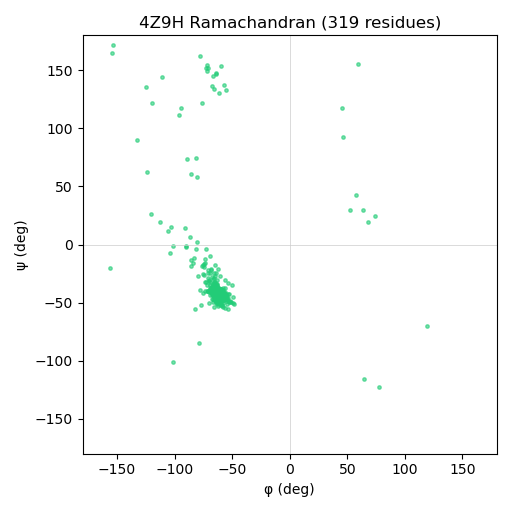O O . SER A 1 175 ? 9.200 7.377 40.894 1.00 12.88 172 SER A O 1
ATOM 1159 N N . GLU A 1 176 ? 9.560 8.835 39.206 1.00 12.74 173 GLU A N 1
ATOM 1160 C CA . GLU A 1 176 ? 10.411 9.683 40.015 1.00 12.53 173 GLU A CA 1
ATOM 1161 C C . GLU A 1 176 ? 9.649 10.307 41.176 1.00 14.75 173 GLU A C 1
ATOM 1162 O O . GLU A 1 176 ? 10.176 10.357 42.285 1.00 15.39 173 GLU A O 1
ATOM 1168 N N . LYS A 1 177 ? 8.468 10.822 40.915 1.00 15.00 174 LYS A N 1
ATOM 1169 C CA . LYS A 1 177 ? 7.701 11.378 42.036 1.00 16.34 174 LYS A CA 1
ATOM 1170 C C . LYS A 1 177 ? 7.387 10.323 43.106 1.00 16.48 174 LYS A C 1
ATOM 1171 O O . LYS A 1 177 ? 7.536 10.560 44.322 1.00 18.49 174 LYS A O 1
ATOM 1177 N N . LEU A 1 178 ? 7.024 9.123 42.668 1.00 14.89 175 LEU A N 1
ATOM 1178 C CA . LEU A 1 178 ? 6.756 8.056 43.615 1.00 14.55 175 LEU A CA 1
ATOM 1179 C C . LEU A 1 178 ? 7.976 7.664 44.432 1.00 15.39 175 LEU A C 1
ATOM 1180 O O . LEU A 1 178 ? 7.923 7.410 45.625 1.00 15.18 175 LEU A O 1
ATOM 1185 N N . TYR A 1 179 ? 9.095 7.532 43.757 1.00 13.15 176 TYR A N 1
ATOM 1186 C CA . TYR A 1 179 ? 10.346 7.238 44.423 1.00 12.92 176 TYR A CA 1
ATOM 1187 C C . TYR A 1 179 ? 10.623 8.227 45.540 1.00 15.62 176 TYR A C 1
ATOM 1188 O O . TYR A 1 179 ? 10.965 7.799 46.669 1.00 15.62 176 TYR A O 1
ATOM 1197 N N . ARG A 1 180 ? 10.508 9.515 45.223 1.00 17.02 177 ARG A N 1
ATOM 1198 C CA . ARG A 1 180 ? 10.732 10.547 46.254 1.00 16.84 177 ARG A CA 1
ATOM 1199 C C . ARG A 1 180 ? 9.729 10.403 47.428 1.00 19.41 177 ARG A C 1
ATOM 1200 O O . ARG A 1 180 ? 10.159 10.539 48.587 1.00 22.43 177 ARG A O 1
ATOM 1208 N N . ASP A 1 181 ? 8.499 10.083 47.106 1.00 18.39 178 ASP A N 1
ATOM 1209 C CA . ASP A 1 181 ? 7.449 9.796 48.174 1.00 22.23 178 ASP A CA 1
ATOM 1210 C C . ASP A 1 181 ? 7.874 8.674 49.045 1.00 22.36 178 ASP A C 1
ATOM 1211 O O . ASP A 1 181 ? 7.747 8.808 50.248 1.00 26.27 178 ASP A O 1
ATOM 1216 N N . ILE A 1 182 ? 8.435 7.588 48.510 1.00 18.43 179 ILE A N 1
ATOM 1217 C CA . ILE A 1 182 ? 8.837 6.446 49.267 1.00 23.30 179 ILE A CA 1
ATOM 1218 C C . ILE A 1 182 ? 9.983 6.760 50.195 1.00 26.94 179 ILE A C 1
ATOM 1219 O O . ILE A 1 182 ? 9.972 6.372 51.402 1.00 26.67 179 ILE A O 1
ATOM 1224 N N . VAL A 1 183 ? 11.022 7.396 49.669 1.00 22.33 180 VAL A N 1
ATOM 1225 C CA . VAL A 1 183 ? 12.245 7.464 50.411 1.00 25.33 180 VAL A CA 1
ATOM 1226 C C . VAL A 1 183 ? 12.055 8.475 51.485 1.00 27.26 180 VAL A C 1
ATOM 1227 O O . VAL A 1 183 ? 12.742 8.317 52.506 1.00 32.32 180 VAL A O 1
ATOM 1231 N N . THR A 1 184 ? 11.143 9.454 51.323 1.00 26.81 181 THR A N 1
ATOM 1232 C CA . THR A 1 184 ? 10.865 10.487 52.303 1.00 30.73 181 THR A CA 1
ATOM 1233 C C . THR A 1 184 ? 9.759 10.061 53.273 1.00 37.17 181 THR A C 1
ATOM 1234 O O . THR A 1 184 ? 9.531 10.744 54.239 1.00 38.82 181 THR A O 1
ATOM 1238 N N . ASP A 1 185 ? 9.184 8.874 53.074 1.00 37.76 182 ASP A N 1
ATOM 1239 C CA . ASP A 1 185 ? 8.028 8.418 53.859 1.00 48.97 182 ASP A CA 1
ATOM 1240 C C . ASP A 1 185 ? 8.467 7.918 55.229 1.00 61.43 182 ASP A C 1
ATOM 1241 O O . ASP A 1 185 ? 8.468 8.706 56.175 1.00 65.71 182 ASP A O 1
ATOM 1246 N N . ASN A 1 186 ? 8.882 6.649 55.314 1.00 72.70 183 ASN A N 1
ATOM 1247 C CA . ASN A 1 186 ? 8.856 5.870 56.574 1.00 79.80 183 ASN A CA 1
ATOM 1248 C C . ASN A 1 186 ? 7.531 5.997 57.341 1.00 77.61 183 ASN A C 1
ATOM 1249 O O . ASN A 1 186 ? 7.400 6.929 58.141 1.00 72.53 183 ASN A O 1
ATOM 1254 N N . ALA A 1 187 ? 6.533 5.123 57.150 1.00 80.74 184 ALA A N 1
ATOM 1255 C CA . ALA A 1 187 ? 6.419 4.022 56.160 1.00 79.88 184 ALA A CA 1
ATOM 1256 C C . ALA A 1 187 ? 7.195 2.720 56.428 1.00 73.65 184 ALA A C 1
ATOM 1257 O O . ALA A 1 187 ? 6.981 2.055 57.446 1.00 69.39 184 ALA A O 1
ATOM 1259 N N . ASP A 1 188 ? 8.054 2.337 55.492 1.00 68.86 185 ASP A N 1
ATOM 1260 C CA . ASP A 1 188 ? 8.482 0.934 55.364 1.00 72.88 185 ASP A CA 1
ATOM 1261 C C . ASP A 1 188 ? 7.318 -0.113 55.277 1.00 65.17 185 ASP A C 1
ATOM 1262 O O . ASP A 1 188 ? 7.432 -1.270 55.686 1.00 61.91 185 ASP A O 1
ATOM 1267 N N . ASP A 1 189 ? 6.196 0.321 54.722 1.00 68.94 186 ASP A N 1
ATOM 1268 C CA . ASP A 1 189 ? 5.191 -0.599 54.229 1.00 67.43 186 ASP A CA 1
ATOM 1269 C C . ASP A 1 189 ? 5.419 -0.614 52.707 1.00 62.21 186 ASP A C 1
ATOM 1270 O O . ASP A 1 189 ? 6.392 -1.216 52.237 1.00 64.26 186 ASP A O 1
ATOM 1275 N N . TYR A 1 190 ? 4.605 0.113 51.951 1.00 50.05 187 TYR A N 1
ATOM 1276 C CA . TYR A 1 190 ? 4.533 -0.050 50.518 1.00 39.69 187 TYR A CA 1
ATOM 1277 C C . TYR A 1 190 ? 4.470 -1.540 50.088 1.00 34.71 187 TYR A C 1
ATOM 1278 O O . TYR A 1 190 ? 5.358 -2.357 50.330 1.00 36.18 187 TYR A O 1
ATOM 1287 N N . ARG A 1 191 ? 3.365 -1.896 49.454 1.00 28.23 188 ARG A N 1
ATOM 1288 C CA . ARG A 1 191 ? 3.063 -3.277 49.148 1.00 26.83 188 ARG A CA 1
ATOM 1289 C C . ARG A 1 191 ? 2.830 -3.314 47.664 1.00 23.98 188 ARG A C 1
ATOM 1290 O O . ARG A 1 191 ? 2.106 -2.469 47.173 1.00 25.44 188 ARG A O 1
ATOM 1298 N N . PHE A 1 192 ? 3.379 -4.296 46.927 1.00 19.19 189 PHE A N 1
ATOM 1299 C CA . PHE A 1 192 ? 3.169 -4.463 45.509 1.00 17.55 189 PHE A CA 1
ATOM 1300 C C . PHE A 1 192 ? 1.755 -4.773 45.177 1.00 23.16 189 PHE A C 1
ATOM 1301 O O . PHE A 1 192 ? 1.068 -5.447 45.947 1.00 24.60 189 PHE A O 1
ATOM 1309 N N . ALA A 1 193 ? 1.314 -4.295 44.038 1.00 22.75 190 ALA A N 1
ATOM 1310 C CA . ALA A 1 193 ? -0.102 -4.425 43.696 1.00 26.62 190 ALA A CA 1
ATOM 1311 C C . ALA A 1 193 ? -0.227 -5.879 43.436 1.00 28.02 190 ALA A C 1
ATOM 1312 O O . ALA A 1 193 ? 0.691 -6.595 43.088 1.00 31.08 190 ALA A O 1
ATOM 1314 N N . GLN A 1 194 ? -1.420 -6.434 43.650 1.00 39.87 191 GLN A N 1
ATOM 1315 C CA . GLN A 1 194 ? -1.638 -7.743 43.055 1.00 36.06 191 GLN A CA 1
ATOM 1316 C C . GLN A 1 194 ? -2.804 -7.498 42.128 1.00 30.95 191 GLN A C 1
ATOM 1317 O O . GLN A 1 194 ? -2.946 -8.213 41.217 1.00 22.58 191 GLN A O 1
ATOM 1323 N N . LEU B 1 36 ? 27.599 14.886 60.490 1.00 57.20 33 LEU B N 1
ATOM 1324 C CA . LEU B 1 36 ? 26.370 15.746 60.630 1.00 55.46 33 LEU B CA 1
ATOM 1325 C C . LEU B 1 36 ? 25.594 15.857 59.294 1.00 48.36 33 LEU B C 1
ATOM 1326 O O . LEU B 1 36 ? 26.177 16.045 58.216 1.00 41.51 33 LEU B O 1
ATOM 1331 N N . HIS B 1 37 ? 24.280 15.717 59.391 1.00 37.37 34 HIS B N 1
ATOM 1332 C CA . HIS B 1 37 ? 23.342 15.856 58.252 1.00 35.38 34 HIS B CA 1
ATOM 1333 C C . HIS B 1 37 ? 23.530 14.809 57.161 1.00 35.11 34 HIS B C 1
ATOM 1334 O O . HIS B 1 37 ? 23.251 15.063 55.969 1.00 30.48 34 HIS B O 1
ATOM 1341 N N . HIS B 1 38 ? 23.999 13.630 57.578 1.00 29.64 35 HIS B N 1
ATOM 1342 C CA . HIS B 1 38 ? 24.251 12.543 56.662 1.00 28.64 35 HIS B CA 1
ATOM 1343 C C . HIS B 1 38 ? 22.978 12.186 55.817 1.00 29.62 35 HIS B C 1
ATOM 1344 O O . HIS B 1 38 ? 23.054 11.908 54.596 1.00 27.64 35 HIS B O 1
ATOM 1351 N N . SER B 1 39 ? 21.815 12.139 56.422 1.00 26.50 36 SER B N 1
ATOM 1352 C CA . SER B 1 39 ? 20.574 11.704 55.715 1.00 29.10 36 SER B CA 1
ATOM 1353 C C . SER B 1 39 ? 20.210 12.667 54.624 1.00 27.92 36 SER B C 1
ATOM 1354 O O . SER B 1 39 ? 19.844 12.279 53.500 1.00 24.58 36 SER B O 1
ATOM 1357 N N . GLN B 1 40 ? 20.311 13.945 54.977 1.00 27.15 37 GLN B N 1
ATOM 1358 C CA . GLN B 1 40 ? 19.978 15.004 54.047 1.00 26.83 37 GLN B CA 1
ATOM 1359 C C . GLN B 1 40 ? 20.928 15.039 52.886 1.00 23.16 37 GLN B C 1
ATOM 1360 O O . GLN B 1 40 ? 20.460 15.150 51.714 1.00 21.97 37 GLN B O 1
ATOM 1366 N N . LYS B 1 41 ? 22.220 14.911 53.129 1.00 21.80 38 LYS B N 1
ATOM 1367 C CA . LYS B 1 41 ? 23.177 14.875 52.105 1.00 22.40 38 LYS B CA 1
ATOM 1368 C C . LYS B 1 41 ? 22.943 13.621 51.210 1.00 22.58 38 LYS B C 1
ATOM 1369 O O . LYS B 1 41 ? 23.085 13.753 50.000 1.00 21.27 38 LYS B O 1
ATOM 1375 N N . SER B 1 42 ? 22.595 12.462 51.785 1.00 21.37 39 SER B N 1
ATOM 1376 C CA . SER B 1 42 ? 22.331 11.251 51.002 1.00 20.54 39 SER B CA 1
ATOM 1377 C C . SER B 1 42 ? 21.121 11.440 50.103 1.00 19.57 39 SER B C 1
ATOM 1378 O O . SER B 1 42 ? 21.135 10.971 48.953 1.00 18.46 39 SER B O 1
ATOM 1381 N N . PHE B 1 43 ? 20.038 12.085 50.555 1.00 18.15 40 PHE B N 1
ATOM 1382 C CA . PHE B 1 43 ? 18.890 12.354 49.748 1.00 16.80 40 PHE B CA 1
ATOM 1383 C C . PHE B 1 43 ? 19.316 13.277 48.571 1.00 15.79 40 PHE B C 1
ATOM 1384 O O . PHE B 1 43 ? 18.965 12.992 47.398 1.00 15.14 40 PHE B O 1
ATOM 1392 N N . VAL B 1 44 ? 20.042 14.386 48.829 1.00 14.79 41 VAL B N 1
ATOM 1393 C CA . VAL B 1 44 ? 20.357 15.273 47.757 1.00 14.62 41 VAL B CA 1
ATOM 1394 C C . VAL B 1 44 ? 21.261 14.613 46.748 1.00 14.33 41 VAL B C 1
ATOM 1395 O O . VAL B 1 44 ? 21.027 14.728 45.533 1.00 13.17 41 VAL B O 1
ATOM 1399 N N . VAL B 1 45 ? 22.243 13.820 47.154 1.00 13.28 42 VAL B N 1
ATOM 1400 C CA . VAL B 1 45 ? 23.161 13.230 46.253 1.00 12.86 42 VAL B CA 1
ATOM 1401 C C . VAL B 1 45 ? 22.492 12.105 4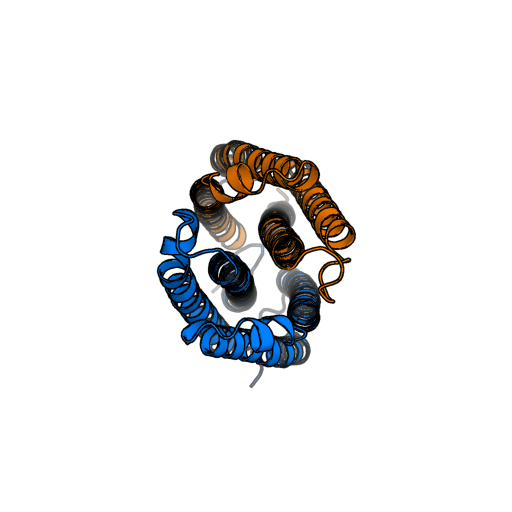5.468 1.00 12.48 42 VAL B C 1
ATOM 1402 O O . VAL B 1 45 ? 22.681 12.020 44.228 1.00 13.13 42 VAL B O 1
ATOM 1406 N N . SER B 1 46 ? 21.643 11.279 46.105 1.00 13.66 43 SER B N 1
ATOM 1407 C CA . SER B 1 46 ? 20.915 10.270 45.338 1.00 13.42 43 SER B CA 1
ATOM 1408 C C . SER B 1 46 ? 20.011 10.943 44.316 1.00 13.43 43 SER B C 1
ATOM 1409 O O . SER B 1 46 ? 19.911 10.489 43.140 1.00 13.31 43 SER B O 1
ATOM 1412 N N . ASN B 1 47 ? 19.306 12.036 44.681 1.00 13.88 44 ASN B N 1
ATOM 1413 C CA . ASN B 1 47 ? 18.464 12.712 43.718 1.00 12.12 44 ASN B CA 1
ATOM 1414 C C . ASN B 1 47 ? 19.343 13.164 42.549 1.00 12.66 44 ASN B C 1
ATOM 1415 O O . ASN B 1 47 ? 18.904 13.057 41.381 1.00 12.93 44 ASN B O 1
ATOM 1420 N N . GLN B 1 48 ? 20.482 13.733 42.814 1.00 12.26 45 GLN B N 1
ATOM 1421 C CA . GLN B 1 48 ? 21.407 14.224 41.767 1.00 12.21 45 GLN B CA 1
ATOM 1422 C C . GLN B 1 48 ? 21.789 13.111 40.823 1.00 12.08 45 GLN B C 1
ATOM 1423 O O . GLN B 1 48 ? 21.795 13.302 39.603 1.00 11.62 45 GLN B O 1
ATOM 1429 N N . LEU B 1 49 ? 22.167 11.951 41.365 1.00 11.29 46 LEU B N 1
ATOM 1430 C CA . LEU B 1 49 ? 22.629 10.863 40.476 1.00 13.26 46 LEU B CA 1
ATOM 1431 C C . LEU B 1 49 ? 21.508 10.426 39.563 1.00 11.49 46 LEU B C 1
ATOM 1432 O O . LEU B 1 49 ? 21.723 10.164 38.395 1.00 11.87 46 LEU B O 1
ATOM 1437 N N . ARG B 1 50 ? 20.267 10.372 40.110 1.00 11.46 47 ARG B N 1
ATOM 1438 C CA . ARG B 1 50 ? 19.097 10.005 39.270 1.00 10.95 47 ARG B CA 1
ATOM 1439 C C . ARG B 1 50 ? 18.915 11.037 38.189 1.00 10.83 47 ARG B C 1
ATOM 1440 O O . ARG B 1 50 ? 18.563 10.719 37.034 1.00 12.38 47 ARG B O 1
ATOM 1448 N N . GLU B 1 51 ? 18.966 12.316 38.528 1.00 10.99 48 GLU B N 1
ATOM 1449 C CA . GLU B 1 51 ? 18.684 13.386 37.596 1.00 11.45 48 GLU B CA 1
ATOM 1450 C C . GLU B 1 51 ? 19.765 13.392 36.513 1.00 11.43 48 GLU B C 1
ATOM 1451 O O . GLU B 1 51 ? 19.476 13.590 35.321 1.00 11.39 48 GLU B O 1
ATOM 1457 N N . GLN B 1 52 ? 21.032 13.183 36.877 1.00 11.18 49 GLN B N 1
ATOM 1458 C CA . GLN B 1 52 ? 22.069 13.100 35.904 1.00 10.95 49 GLN B CA 1
ATOM 1459 C C . GLN B 1 52 ? 21.807 11.913 34.933 1.00 10.10 49 GLN B C 1
ATOM 1460 O O . GLN B 1 52 ? 21.932 12.092 33.705 1.00 10.64 49 GLN B O 1
ATOM 1466 N N . GLN B 1 53 ? 21.461 10.739 35.433 1.00 10.57 50 GLN B N 1
ATOM 1467 C CA . GLN B 1 53 ? 21.155 9.629 34.525 1.00 11.18 50 GLN B CA 1
ATOM 1468 C C . GLN B 1 53 ? 19.951 10.011 33.623 1.00 11.29 50 GLN B C 1
ATOM 1469 O O . GLN B 1 53 ? 19.970 9.659 32.450 1.00 11.84 50 GLN B O 1
ATOM 1475 N N . GLY B 1 54 ? 18.987 10.679 34.146 1.00 10.44 51 GLY B N 1
ATOM 1476 C CA . GLY B 1 54 ? 17.811 11.035 33.324 1.00 10.51 51 GLY B CA 1
ATOM 1477 C C . GLY B 1 54 ? 18.163 11.958 32.198 1.00 11.02 51 GLY B C 1
ATOM 1478 O O . GLY B 1 54 ? 17.632 11.878 31.116 1.00 11.72 51 GLY B O 1
ATOM 1479 N N . GLU B 1 55 ? 19.054 12.909 32.463 1.00 10.50 52 GLU B N 1
ATOM 1480 C CA . GLU B 1 55 ? 19.477 13.812 31.450 1.00 10.86 52 GLU B CA 1
ATOM 1481 C C . GLU B 1 55 ? 20.314 13.151 30.364 1.00 10.77 52 GLU B C 1
ATOM 1482 O O . GLU B 1 55 ? 20.167 13.423 29.199 1.00 10.57 52 GLU B O 1
ATOM 1488 N N . LEU B 1 56 ? 21.165 12.208 30.754 1.00 10.10 53 LEU B N 1
AT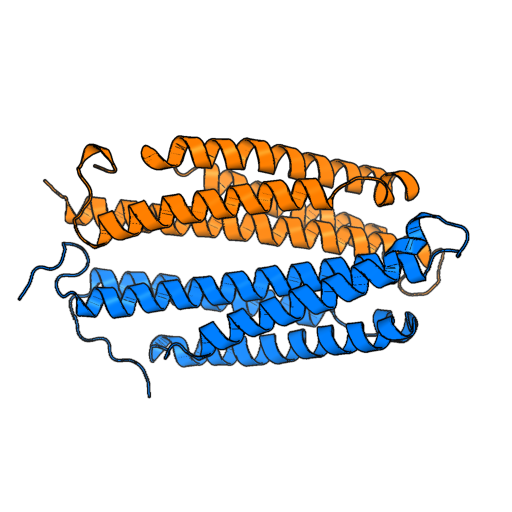OM 1489 C CA . LEU B 1 56 ? 21.892 11.423 29.776 1.00 12.01 53 LEU B CA 1
ATOM 1490 C C . LEU B 1 56 ? 20.907 10.547 28.967 1.00 10.55 53 LEU B C 1
ATOM 1491 O O . LEU B 1 56 ? 21.106 10.413 27.760 1.00 10.62 53 LEU B O 1
ATOM 1496 N N . THR B 1 57 ? 19.891 9.945 29.602 1.00 10.30 54 THR B N 1
ATOM 1497 C CA . THR B 1 57 ? 18.962 9.168 28.860 1.00 10.36 54 THR B CA 1
ATOM 1498 C C . THR B 1 57 ? 18.298 10.050 27.821 1.00 11.14 54 THR B C 1
ATOM 1499 O O . THR B 1 57 ? 18.102 9.649 26.650 1.00 11.01 54 THR B O 1
ATOM 1503 N N . SER B 1 58 ? 17.812 11.248 28.207 1.00 10.40 55 SER B N 1
ATOM 1504 C CA . SER B 1 58 ? 17.183 12.138 27.254 1.00 10.24 55 SER B CA 1
ATOM 1505 C C . SER B 1 58 ? 18.121 12.513 26.099 1.00 10.96 55 SER B C 1
ATOM 1506 O O . SER B 1 58 ? 17.723 12.547 24.930 1.00 11.59 55 SER B O 1
ATOM 1509 N N . THR B 1 59 ? 19.381 12.813 26.430 1.00 9.63 56 THR B N 1
ATOM 1510 C CA . THR B 1 59 ? 20.381 13.180 25.405 1.00 9.88 56 THR B CA 1
ATOM 1511 C C . THR B 1 59 ? 20.490 11.995 24.449 1.00 9.84 56 THR B C 1
ATOM 1512 O O . THR B 1 59 ? 20.429 12.209 23.217 1.00 10.52 56 THR B O 1
ATOM 1516 N N . TRP B 1 60 ? 20.684 10.771 24.917 1.00 10.14 57 TRP B N 1
ATOM 1517 C CA . TRP B 1 60 ? 20.857 9.603 24.040 1.00 9.73 57 TRP B CA 1
ATOM 1518 C C . TRP B 1 60 ? 19.628 9.418 23.161 1.00 9.94 57 TRP B C 1
ATOM 1519 O O . TRP B 1 60 ? 19.760 9.300 21.915 1.00 10.53 57 TRP B O 1
ATOM 1530 N N . ASP B 1 61 ? 18.412 9.452 23.771 1.00 9.88 58 ASP B N 1
ATOM 1531 C CA . ASP B 1 61 ? 17.224 9.234 22.960 1.00 10.21 58 ASP B CA 1
ATOM 1532 C C . ASP B 1 61 ? 17.091 10.273 21.890 1.00 11.06 58 ASP B C 1
ATOM 1533 O O . ASP B 1 61 ? 16.671 9.962 20.777 1.00 11.22 58 ASP B O 1
ATOM 1538 N N . LEU B 1 62 ? 17.367 11.539 22.192 1.00 10.10 59 LEU B N 1
ATOM 1539 C CA . LEU B 1 62 ? 17.225 12.566 21.180 1.00 9.56 59 LEU B CA 1
ATOM 1540 C C . LEU B 1 62 ? 18.263 12.531 20.092 1.00 11.17 59 LEU B C 1
ATOM 1541 O O . LEU B 1 62 ? 17.985 12.941 18.950 1.00 11.09 59 LEU B O 1
ATOM 1546 N N . MET B 1 63 ? 19.444 12.034 20.425 1.00 9.88 60 MET B N 1
ATOM 1547 C CA . MET B 1 63 ? 20.476 11.804 19.371 1.00 11.11 60 MET B CA 1
ATOM 1548 C C . MET B 1 63 ? 20.026 10.656 18.485 1.00 11.29 60 MET B C 1
ATOM 1549 O O . MET B 1 63 ? 20.136 10.755 17.252 1.00 11.55 60 MET B O 1
ATOM 1554 N N . LEU B 1 64 ? 19.441 9.589 19.036 1.00 10.25 61 LEU B N 1
ATOM 1555 C CA . LEU B 1 64 ? 18.894 8.520 18.167 1.00 10.91 61 LEU B CA 1
ATOM 1556 C C . LEU B 1 64 ? 17.762 9.041 17.318 1.00 10.68 61 LEU B C 1
ATOM 1557 O O . LEU B 1 64 ? 17.676 8.734 16.150 1.00 10.49 61 LEU B O 1
ATOM 1562 N N . GLN B 1 65 ? 16.895 9.872 17.875 1.00 10.70 62 GLN B N 1
ATOM 1563 C CA . GLN B 1 65 ? 15.793 10.531 17.104 1.00 11.74 62 GLN B CA 1
ATOM 1564 C C . GLN B 1 65 ? 16.371 11.389 16.010 1.00 11.51 62 GLN B C 1
ATOM 1565 O O . GLN B 1 65 ? 15.757 11.493 14.916 1.00 12.49 62 GLN B O 1
ATOM 1571 N N . THR B 1 66 ? 17.463 12.085 16.246 1.00 10.70 63 THR B N 1
ATOM 1572 C CA . THR B 1 66 ? 18.132 12.906 15.210 1.00 11.88 63 THR B CA 1
ATOM 1573 C C . THR B 1 66 ? 18.540 11.968 14.058 1.00 12.61 63 THR B C 1
ATOM 1574 O O . THR B 1 66 ? 18.262 12.272 12.886 1.00 12.44 63 THR B O 1
ATOM 1578 N N . ARG B 1 67 ? 19.182 10.857 14.384 1.00 11.02 64 ARG B N 1
ATOM 1579 C CA . ARG B 1 67 ? 19.622 9.882 13.389 1.00 11.30 64 ARG B CA 1
ATOM 1580 C C . ARG B 1 67 ? 18.433 9.341 12.630 1.00 12.07 64 ARG B C 1
ATOM 1581 O O . ARG B 1 67 ? 18.482 9.207 11.364 1.00 12.93 64 ARG B O 1
ATOM 1589 N N . ILE B 1 68 ? 17.299 9.048 13.260 1.00 11.00 65 ILE B N 1
ATOM 1590 C CA . ILE B 1 68 ? 16.082 8.629 12.590 1.00 11.60 65 ILE B CA 1
ATOM 1591 C C . ILE B 1 68 ? 15.599 9.720 11.668 1.00 12.96 65 ILE B C 1
ATOM 1592 O O . ILE B 1 68 ? 15.203 9.426 10.543 1.00 13.43 65 ILE B O 1
ATOM 1597 N N . ASN B 1 69 ? 15.506 10.931 12.164 1.00 13.03 66 ASN B N 1
ATOM 1598 C CA . ASN B 1 69 ? 14.939 12.005 11.333 1.00 12.39 66 ASN B CA 1
ATOM 1599 C C . ASN B 1 69 ? 15.843 12.231 10.115 1.00 12.71 66 ASN B C 1
ATOM 1600 O O . ASN B 1 69 ? 15.255 12.548 9.021 1.00 13.31 66 ASN B O 1
ATOM 1605 N N . LEU B 1 70 ? 17.124 12.185 10.250 1.00 12.81 67 LEU B N 1
ATOM 1606 C CA . LEU B 1 70 ? 18.073 12.259 9.125 1.00 12.32 67 LEU B CA 1
ATOM 1607 C C . LEU B 1 70 ? 17.746 11.172 8.103 1.00 14.89 67 LEU B C 1
ATOM 1608 O O . LEU B 1 70 ? 17.665 11.424 6.882 1.00 13.93 67 LEU B O 1
ATOM 1613 N N . SER B 1 71 ? 17.516 9.976 8.529 1.00 13.40 68 SER B N 1
ATOM 1614 C CA . SER B 1 71 ? 17.266 8.852 7.631 1.00 14.17 68 SER B CA 1
ATOM 1615 C C . SER B 1 71 ? 15.928 9.067 6.995 1.00 14.04 68 SER B C 1
ATOM 1616 O O . SER B 1 71 ? 15.786 8.691 5.760 1.00 15.15 68 SER B O 1
ATOM 1619 N N . ARG B 1 72 ? 14.916 9.562 7.666 1.00 13.43 69 ARG B N 1
ATOM 1620 C CA . ARG B 1 72 ? 13.606 9.811 7.071 1.00 14.11 69 ARG B CA 1
ATOM 1621 C C . ARG B 1 72 ? 13.817 10.883 5.996 1.00 14.86 69 ARG B C 1
ATOM 1622 O O . ARG B 1 72 ? 13.167 10.822 4.906 1.00 15.93 69 ARG B O 1
ATOM 1630 N N . SER B 1 73 ? 14.651 11.901 6.234 1.00 14.77 70 SER B N 1
ATOM 1631 C CA . SER B 1 73 ? 14.841 12.952 5.223 1.00 15.91 70 SER B CA 1
ATOM 1632 C C . SER B 1 73 ? 15.509 12.301 4.056 1.00 16.62 70 SER B C 1
ATOM 1633 O O . SER B 1 73 ? 15.112 12.597 2.884 1.00 18.50 70 SER B O 1
ATOM 1636 N N . ALA B 1 74 ? 16.469 11.444 4.238 1.00 16.61 71 ALA B N 1
ATOM 1637 C CA . ALA B 1 74 ? 17.223 10.784 3.165 1.00 17.58 71 ALA B CA 1
ATOM 1638 C C . ALA B 1 74 ? 16.228 9.978 2.361 1.00 18.72 71 ALA B C 1
ATOM 1639 O O . ALA B 1 74 ? 16.351 9.956 1.124 1.00 21.07 71 ALA B O 1
ATOM 1641 N N . VAL B 1 75 ? 15.266 9.273 2.962 1.00 18.13 72 VAL B N 1
ATOM 1642 C CA . VAL B 1 75 ? 14.229 8.465 2.234 1.00 20.42 72 VAL B CA 1
ATOM 1643 C C . VAL B 1 75 ? 13.515 9.443 1.358 1.00 20.94 72 VAL B C 1
ATOM 1644 O O . VAL B 1 75 ? 13.263 9.051 0.161 1.00 21.62 72 VAL B O 1
ATOM 1648 N N . ARG B 1 76 ? 13.089 10.615 1.801 1.00 22.94 73 ARG B N 1
ATOM 1649 C CA . ARG B 1 76 ? 12.350 11.529 0.886 1.00 27.35 73 ARG B CA 1
ATOM 1650 C C . ARG B 1 76 ? 13.206 11.970 -0.255 1.00 28.24 73 ARG B C 1
ATOM 1651 O O . ARG B 1 76 ? 12.682 12.138 -1.376 1.00 26.98 73 ARG B O 1
ATOM 1659 N N . MET B 1 77 ? 14.491 12.205 -0.039 1.00 24.89 74 MET B N 1
ATOM 1660 C CA . MET B 1 77 ? 15.397 12.634 -1.112 1.00 26.24 74 MET B CA 1
ATOM 1661 C C . MET B 1 77 ? 15.539 11.495 -2.163 1.00 27.37 74 MET B C 1
ATOM 1662 O O . MET B 1 77 ? 15.730 11.754 -3.382 1.00 28.37 74 MET B O 1
ATOM 1667 N N . MET B 1 78 ? 15.404 10.247 -1.770 1.00 25.60 75 MET B N 1
ATOM 1668 C CA . MET B 1 78 ? 15.591 9.125 -2.682 1.00 31.16 75 MET B CA 1
ATOM 1669 C C . MET B 1 78 ? 14.290 8.833 -3.433 1.00 34.15 75 MET B C 1
ATOM 1670 O O . MET B 1 78 ? 14.305 8.084 -4.394 1.00 39.53 75 MET B O 1
ATOM 1675 N N . MET B 1 79 ? 13.162 9.313 -2.931 1.00 34.21 76 MET B N 1
ATOM 1676 C CA . MET B 1 79 ? 11.865 9.229 -3.665 1.00 40.92 76 MET B CA 1
ATOM 1677 C C . MET B 1 79 ? 11.926 10.347 -4.747 1.00 50.14 76 MET B C 1
ATOM 1678 O O . MET B 1 79 ? 11.684 10.093 -5.916 1.00 67.76 76 MET B O 1
ATOM 1683 N N . ASP B 1 80 ? 12.246 11.567 -4.290 1.00 70.10 77 ASP B N 1
ATOM 1684 C CA . ASP B 1 80 ? 12.489 12.825 -5.063 1.00 85.82 77 ASP B CA 1
ATOM 1685 C C . ASP B 1 80 ? 11.397 13.451 -5.998 1.00 100.02 77 ASP B C 1
ATOM 1686 O O . ASP B 1 80 ? 10.490 12.772 -6.484 1.00 99.38 77 ASP B O 1
ATOM 1691 N N . SER B 1 81 ? 11.534 14.771 -6.204 1.00 114.19 78 SER B N 1
ATOM 1692 C CA . SER B 1 81 ? 10.581 15.653 -6.938 1.00 116.62 78 SER B CA 1
ATOM 1693 C C . SER B 1 81 ? 9.202 15.766 -6.255 1.00 117.79 78 SER B C 1
ATOM 1694 O O . SER B 1 81 ? 9.117 16.318 -5.153 1.00 115.36 78 SER B O 1
ATOM 1697 N N . SER B 1 82 ? 8.135 15.285 -6.895 1.00 115.68 79 SER B N 1
ATOM 1698 C CA . SER B 1 82 ? 6.825 15.181 -6.235 1.00 115.64 79 SER B CA 1
ATOM 1699 C C . SER B 1 82 ? 6.357 13.726 -6.322 1.00 111.71 79 SER B C 1
ATOM 1700 O O . SER B 1 82 ? 5.345 13.390 -6.942 1.00 104.20 79 SER B O 1
ATOM 1703 N N . ASN B 1 83 ? 7.149 12.868 -5.685 1.00 112.41 80 ASN B N 1
ATOM 1704 C CA . ASN B 1 83 ? 6.837 11.452 -5.532 1.00 104.89 80 ASN B CA 1
ATOM 1705 C C . ASN B 1 83 ? 5.965 11.161 -4.298 1.00 93.98 80 ASN B C 1
ATOM 1706 O O . ASN B 1 83 ? 5.766 9.994 -3.957 1.00 78.76 80 ASN B O 1
ATOM 1711 N N . GLN B 1 84 ? 5.504 12.226 -3.623 1.00 83.13 81 GLN B N 1
ATOM 1712 C CA . GLN B 1 84 ? 4.328 12.221 -2.713 1.00 86.84 81 GLN B CA 1
ATOM 1713 C C . GLN B 1 84 ? 4.691 12.608 -1.268 1.00 86.57 81 GLN B C 1
ATOM 1714 O O . GLN B 1 84 ? 4.330 13.689 -0.790 1.00 87.33 81 GLN B O 1
ATOM 1720 N N . GLN B 1 85 ? 5.405 11.732 -0.573 1.00 76.69 82 GLN B N 1
ATOM 1721 C CA . GLN B 1 85 ? 6.005 12.108 0.704 1.00 70.31 82 GLN B CA 1
ATOM 1722 C C . GLN B 1 85 ? 7.333 12.868 0.498 1.00 67.35 82 GLN B C 1
ATOM 1723 O O . GLN B 1 85 ? 7.917 13.344 1.483 1.00 59.16 82 GLN B O 1
ATOM 1729 N N . SER B 1 86 ? 7.782 12.997 -0.762 1.00 59.63 83 SER B N 1
ATOM 1730 C CA . SER B 1 86 ? 9.084 13.594 -1.108 1.00 60.17 83 SER B CA 1
ATOM 1731 C C . SER B 1 86 ? 9.250 15.086 -0.779 1.00 61.63 83 SER B C 1
ATOM 1732 O O . SER B 1 86 ? 10.363 15.548 -0.552 1.00 58.97 83 SER B O 1
ATOM 1735 N N . ASN B 1 87 ? 8.158 15.848 -0.751 1.00 63.10 84 ASN B N 1
ATOM 1736 C CA . ASN B 1 87 ? 8.264 17.280 -0.480 1.00 66.16 84 ASN B CA 1
ATOM 1737 C C . ASN B 1 87 ? 8.588 17.616 1.007 1.00 57.01 84 ASN B C 1
ATOM 1738 O O . ASN B 1 87 ? 8.789 18.778 1.387 1.00 59.49 84 ASN B O 1
ATOM 1743 N N . ALA B 1 88 ? 8.645 16.587 1.841 1.00 46.90 85 ALA B N 1
ATOM 1744 C CA . ALA B 1 88 ? 8.861 16.795 3.230 1.00 38.83 85 ALA B CA 1
ATOM 1745 C C . ALA B 1 88 ? 10.384 16.753 3.575 1.00 33.84 85 ALA B C 1
ATOM 1746 O O . ALA B 1 88 ? 10.748 16.727 4.731 1.00 25.74 85 ALA B O 1
ATOM 1748 N N . LYS B 1 89 ? 11.285 16.834 2.602 1.00 30.66 86 LYS B N 1
ATOM 1749 C CA . LYS B 1 89 ? 12.685 16.610 2.906 1.00 31.29 86 LYS B CA 1
ATOM 1750 C C . LYS B 1 89 ? 13.232 17.666 3.831 1.00 28.52 86 LYS B C 1
ATOM 1751 O O . LYS B 1 89 ? 13.945 17.361 4.804 1.00 24.66 86 LYS B O 1
ATOM 1757 N N . VAL B 1 90 ? 12.939 18.935 3.575 1.00 22.44 87 VAL B N 1
ATOM 1758 C CA . VAL B 1 90 ? 13.330 20.021 4.384 1.00 25.02 87 VAL B CA 1
ATOM 1759 C C . VAL B 1 90 ? 12.668 19.963 5.756 1.00 22.53 87 VAL B C 1
ATOM 1760 O O . VAL B 1 90 ? 13.390 20.219 6.754 1.00 22.49 87 VAL B O 1
ATOM 1764 N N . GLU B 1 91 ? 11.380 19.641 5.851 1.00 21.46 88 GLU B N 1
ATOM 1765 C CA . GLU B 1 91 ? 10.705 19.641 7.154 1.00 19.94 88 GLU B CA 1
ATOM 1766 C C . GLU B 1 91 ? 11.397 18.554 7.980 1.00 20.17 88 GLU B C 1
ATOM 1767 O O . GLU B 1 91 ? 11.620 18.741 9.173 1.00 20.31 88 GLU B O 1
ATOM 1773 N N . LEU B 1 92 ? 11.715 17.453 7.368 1.00 19.53 89 LEU B N 1
ATOM 1774 C CA . LEU B 1 92 ? 12.363 16.342 8.084 1.00 19.64 89 LEU B CA 1
ATOM 1775 C C . LEU B 1 92 ? 13.731 16.679 8.521 1.00 18.17 89 LEU B C 1
ATOM 1776 O O . LEU B 1 92 ? 14.167 16.346 9.687 1.00 16.85 89 LEU B O 1
ATOM 1781 N N . LEU B 1 93 ? 14.514 17.314 7.670 1.00 17.10 90 LEU B N 1
ATOM 1782 C CA . LEU B 1 93 ? 15.830 17.740 8.060 1.00 17.06 90 LEU B CA 1
ATOM 1783 C C . LEU B 1 93 ? 15.734 18.787 9.185 1.00 17.57 90 LEU B C 1
ATOM 1784 O O . LEU B 1 93 ? 16.553 18.749 10.133 1.00 17.00 90 LEU B O 1
ATOM 1789 N N . ASP B 1 94 ? 14.762 19.706 9.186 1.00 18.87 91 ASP B N 1
ATOM 1790 C CA . ASP B 1 94 ? 14.572 20.671 10.297 1.00 19.34 91 ASP B CA 1
ATOM 1791 C C . ASP B 1 94 ? 14.209 19.924 11.573 1.00 18.84 91 ASP B C 1
ATOM 1792 O O . ASP B 1 94 ? 14.571 20.359 12.707 1.00 18.30 91 ASP B O 1
ATOM 1797 N N . SER B 1 95 ? 13.464 18.858 11.435 1.00 17.16 92 SER B N 1
ATOM 1798 C CA . SER B 1 95 ? 13.107 18.049 12.604 1.00 16.90 92 SER B CA 1
ATOM 1799 C C . SER B 1 95 ? 14.383 17.416 13.201 1.00 14.67 92 SER B C 1
ATOM 1800 O O . SER B 1 95 ? 14.461 17.308 14.473 1.00 15.33 92 SER B O 1
ATOM 1803 N N . ALA B 1 96 ? 15.335 16.985 12.422 1.00 13.62 93 ALA B N 1
ATOM 1804 C CA . ALA B 1 96 ? 16.588 16.537 12.934 1.00 14.24 93 ALA B CA 1
ATOM 1805 C C . ALA B 1 96 ? 17.357 17.593 13.626 1.00 15.04 93 ALA B C 1
ATOM 1806 O O . ALA B 1 96 ? 17.998 17.399 14.643 1.00 14.11 93 ALA B O 1
ATOM 1808 N N . ARG B 1 97 ? 17.438 18.803 13.056 1.00 15.06 94 ARG B N 1
ATOM 1809 C CA . ARG B 1 97 ? 18.091 19.904 13.732 1.00 16.40 94 ARG B CA 1
ATOM 1810 C C . ARG B 1 97 ? 17.426 20.175 15.087 1.00 14.54 94 ARG B C 1
ATOM 1811 O O . ARG B 1 97 ? 18.186 20.480 16.076 1.00 15.62 94 ARG B O 1
ATOM 1819 N N . LYS B 1 98 ? 16.131 20.048 15.158 1.00 14.57 95 LYS B N 1
ATOM 1820 C CA . LYS B 1 98 ? 15.374 20.321 16.384 1.00 14.31 95 LYS B CA 1
ATOM 1821 C C . LYS B 1 98 ? 15.712 19.254 17.481 1.00 14.27 95 LYS B C 1
ATOM 1822 O O . LYS B 1 98 ? 16.062 19.625 18.602 1.00 14.53 95 LYS B O 1
ATOM 1828 N N . THR B 1 99 ? 15.699 17.992 17.106 1.00 13.63 96 THR B N 1
ATOM 1829 C CA . THR B 1 99 ? 16.039 16.967 18.090 1.00 12.47 96 THR B CA 1
ATOM 1830 C C . THR B 1 99 ? 17.446 17.094 18.531 1.00 12.85 96 THR B C 1
ATOM 1831 O O . THR B 1 99 ? 17.783 16.813 19.663 1.00 12.29 96 THR B O 1
ATOM 1835 N N . LEU B 1 100 ? 18.358 17.424 17.628 1.00 12.07 97 LEU B N 1
ATOM 1836 C CA . LEU B 1 100 ? 19.770 17.559 18.012 1.00 11.75 97 LEU B CA 1
ATOM 1837 C C . LEU B 1 100 ? 19.980 18.732 18.987 1.00 12.98 97 LEU B C 1
ATOM 1838 O O . LEU B 1 100 ? 20.737 18.625 19.947 1.00 12.80 97 LEU B O 1
ATOM 1843 N N . ALA B 1 101 ? 19.321 19.842 18.724 1.00 12.38 98 ALA B N 1
ATOM 1844 C CA . ALA B 1 101 ? 19.409 20.962 19.678 1.00 13.30 98 ALA B CA 1
ATOM 1845 C C . ALA B 1 101 ? 18.800 20.613 21.007 1.00 12.31 98 ALA B C 1
ATOM 1846 O O . ALA B 1 101 ? 19.293 21.045 22.060 1.00 13.64 98 ALA B O 1
ATOM 1848 N N . GLN B 1 102 ? 17.728 19.853 21.037 1.00 11.61 99 GLN B N 1
ATOM 1849 C CA . GLN B 1 102 ? 17.163 19.351 22.273 1.00 11.82 99 GLN B CA 1
ATOM 1850 C C . GLN B 1 102 ? 18.102 18.399 23.007 1.00 12.07 99 GLN B C 1
ATOM 1851 O O . GLN B 1 102 ? 18.333 18.497 24.201 1.00 11.92 99 GLN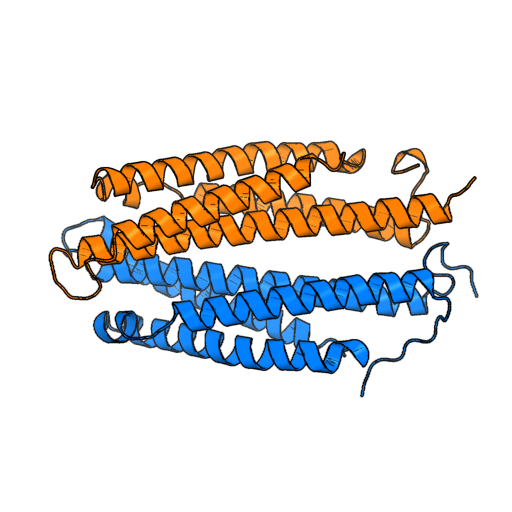 B O 1
ATOM 1857 N N . ALA B 1 103 ? 18.778 17.553 22.240 1.00 10.77 100 ALA B N 1
ATOM 1858 C CA . ALA B 1 103 ? 19.858 16.710 22.820 1.00 10.16 100 ALA B CA 1
ATOM 1859 C C . ALA B 1 103 ? 20.897 17.538 23.507 1.00 11.55 100 ALA B C 1
ATOM 1860 O O . ALA B 1 103 ? 21.317 17.222 24.652 1.00 12.36 100 ALA B O 1
ATOM 1862 N N . ALA B 1 104 ? 21.350 18.556 22.811 1.00 11.56 101 ALA B N 1
ATOM 1863 C CA . ALA B 1 104 ? 22.411 19.382 23.382 1.00 11.60 101 ALA B CA 1
ATOM 1864 C C . ALA B 1 104 ? 21.951 20.145 24.601 1.00 11.94 101 ALA B C 1
ATOM 1865 O O . ALA B 1 104 ? 22.736 20.414 25.524 1.00 12.30 101 ALA B O 1
ATOM 1867 N N . THR B 1 105 ? 20.680 20.481 24.673 1.00 11.98 102 THR B N 1
ATOM 1868 C CA . THR B 1 105 ? 20.065 21.108 25.831 1.00 12.22 102 THR B CA 1
ATOM 1869 C C . THR B 1 105 ? 20.092 20.171 27.054 1.00 11.06 102 THR B C 1
ATOM 1870 O O . THR B 1 105 ? 20.546 20.549 28.180 1.00 12.07 102 THR B O 1
ATOM 1874 N N . HIS B 1 106 ? 19.672 18.933 26.874 1.00 11.45 103 HIS B N 1
ATOM 1875 C CA . HIS B 1 106 ? 19.759 18.016 27.914 1.00 11.23 103 HIS B CA 1
ATOM 1876 C C . HIS B 1 106 ? 21.188 17.702 28.344 1.00 11.12 103 HIS B C 1
ATOM 1877 O O . HIS B 1 106 ? 21.490 17.413 29.495 1.00 11.25 103 HIS B O 1
ATOM 1884 N N . TYR B 1 107 ? 22.107 17.665 27.357 1.00 10.74 104 TYR B N 1
ATOM 1885 C CA . TYR B 1 107 ? 23.504 17.437 27.697 1.00 10.81 104 TYR B CA 1
ATOM 1886 C C . TYR B 1 107 ? 24.023 18.585 28.594 1.00 10.86 104 TYR B C 1
ATOM 1887 O O . TYR B 1 107 ? 24.706 18.385 29.578 1.00 10.50 104 TYR B O 1
ATOM 1896 N N . LYS B 1 108 ? 23.599 19.813 28.227 1.00 11.26 105 LYS B N 1
ATOM 1897 C CA . LYS B 1 108 ? 24.000 20.950 29.074 1.00 12.04 105 LYS B CA 1
ATOM 1898 C C . LYS B 1 108 ? 23.420 20.888 30.448 1.00 10.71 105 LYS B C 1
ATOM 1899 O O . LYS B 1 108 ? 24.097 21.175 31.450 1.00 11.52 105 LYS B O 1
ATOM 1905 N N . LYS B 1 109 ? 22.236 20.338 30.604 1.00 10.09 106 LYS B N 1
ATOM 1906 C CA . LYS B 1 109 ? 21.653 20.090 31.893 1.00 11.74 106 LYS B CA 1
ATOM 1907 C C . LYS B 1 109 ? 22.430 19.067 32.668 1.00 12.53 106 LYS B C 1
ATOM 1908 O O . LYS B 1 109 ? 22.676 19.194 33.864 1.00 12.22 106 LYS B O 1
ATOM 1914 N N . PHE B 1 110 ? 22.843 17.988 31.973 1.00 10.32 107 PHE B N 1
ATOM 1915 C CA . PHE B 1 110 ? 23.719 17.026 32.599 1.00 10.81 107 PHE B CA 1
ATOM 1916 C C . PHE B 1 110 ? 25.001 17.659 33.192 1.00 10.92 107 PHE B C 1
ATOM 1917 O O . PHE B 1 110 ? 25.383 17.376 34.323 1.00 11.98 107 PHE B O 1
ATOM 1925 N N . LYS B 1 111 ? 25.588 18.488 32.352 1.00 11.51 108 LYS B N 1
ATOM 1926 C CA . LYS B 1 111 ? 26.867 19.171 32.758 1.00 12.66 108 LYS B CA 1
ATOM 1927 C C . LYS B 1 111 ? 26.603 20.174 33.866 1.00 12.22 108 LYS B C 1
ATOM 1928 O O . LYS B 1 111 ? 27.581 20.402 34.661 1.00 14.16 108 LYS B O 1
ATOM 1934 N N . SER B 1 112 ? 25.409 20.673 34.052 1.00 11.51 109 SER B N 1
ATOM 1935 C CA . SER B 1 112 ? 25.165 21.657 35.079 1.00 10.78 109 SER B CA 1
ATOM 1936 C C . SER B 1 112 ? 25.186 21.021 36.437 1.00 12.32 109 SER B C 1
ATOM 1937 O O . SER B 1 112 ? 25.237 21.746 37.456 1.00 12.92 109 SER B O 1
ATOM 1940 N N . MET B 1 113 ? 25.089 19.688 36.553 1.00 11.98 110 MET B N 1
ATOM 1941 C CA . MET B 1 113 ? 25.126 18.976 37.809 1.00 12.53 110 MET B CA 1
ATOM 1942 C C . MET B 1 113 ? 26.533 18.485 38.049 1.00 14.69 110 MET B C 1
ATOM 1943 O O . MET B 1 113 ? 27.005 17.586 37.258 1.00 15.11 110 MET B O 1
ATOM 1948 N N . ALA B 1 114 ? 27.243 18.993 38.996 1.00 13.97 111 ALA B N 1
ATOM 1949 C CA . ALA B 1 114 ? 28.635 18.610 39.231 1.00 16.86 111 ALA B CA 1
ATOM 1950 C C . ALA B 1 114 ? 28.804 17.089 39.437 1.00 15.00 111 ALA B C 1
ATOM 1951 O O . ALA B 1 114 ? 28.009 16.533 40.197 1.00 16.27 111 ALA B O 1
ATOM 1953 N N . PRO B 1 115 ? 29.797 16.508 38.739 1.00 14.47 112 PRO B N 1
ATOM 1954 C CA . PRO B 1 115 ? 29.984 15.061 39.069 1.00 15.46 112 PRO B CA 1
ATOM 1955 C C . PRO B 1 115 ? 30.402 14.794 40.478 1.00 16.72 112 PRO B C 1
ATOM 1956 O O . PRO B 1 115 ? 31.178 15.589 41.069 1.00 19.13 112 PRO B O 1
ATOM 1960 N N . LEU B 1 116 ? 29.966 13.683 40.982 1.00 15.44 113 LEU B N 1
ATOM 1961 C CA . LEU B 1 116 ? 30.523 13.155 42.242 1.00 16.70 113 LEU B CA 1
ATOM 1962 C C . LEU B 1 116 ? 31.921 12.628 41.941 1.00 14.85 113 LEU B C 1
ATOM 1963 O O . LEU B 1 116 ? 32.320 12.362 40.828 1.00 15.37 113 LEU B O 1
ATOM 1968 N N . PRO B 1 117 ? 32.802 12.659 42.989 1.00 15.09 114 PRO B N 1
ATOM 1969 C CA . PRO B 1 117 ? 34.233 12.360 42.721 1.00 14.70 114 PRO B CA 1
ATOM 1970 C C . PRO B 1 117 ? 34.538 11.098 41.913 1.00 12.46 114 PRO B C 1
ATOM 1971 O O . PRO B 1 117 ? 35.340 11.209 40.972 1.00 14.79 114 PRO B O 1
ATOM 1975 N N . GLU B 1 118 ? 33.877 9.980 42.240 1.00 14.12 115 GLU B N 1
ATOM 1976 C CA . GLU B 1 118 ? 34.172 8.754 41.484 1.00 14.03 115 GLU B CA 1
ATOM 1977 C C . GLU B 1 118 ? 33.446 8.682 40.134 1.00 14.61 115 GLU B C 1
ATOM 1978 O O . GLU B 1 118 ? 33.661 7.733 39.374 1.00 15.71 115 GLU B O 1
ATOM 1984 N N . MET B 1 119 ? 32.696 9.766 39.847 1.00 13.78 116 MET B N 1
ATOM 1985 C CA . MET B 1 119 ? 32.033 9.846 38.554 1.00 13.16 116 MET B CA 1
ATOM 1986 C C . MET B 1 119 ? 32.741 10.731 37.600 1.00 14.08 116 MET B C 1
ATOM 1987 O O . MET B 1 119 ? 32.340 10.976 36.402 1.00 14.60 116 MET B O 1
ATOM 1992 N N . VAL B 1 120 ? 33.875 11.388 37.971 1.00 13.27 117 VAL B N 1
ATOM 1993 C CA . VAL B 1 120 ? 34.527 12.335 37.078 1.00 13.63 117 VAL B CA 1
ATOM 1994 C C . VAL B 1 120 ? 35.040 11.723 35.842 1.00 14.77 117 VAL B C 1
ATOM 1995 O O . VAL B 1 120 ? 34.877 12.208 34.745 1.00 16.26 117 VAL B O 1
ATOM 1999 N N . ALA B 1 121 ? 35.753 10.617 35.930 1.00 17.07 118 ALA B N 1
ATOM 2000 C CA . ALA B 1 121 ? 36.344 10.085 34.701 1.00 16.35 118 ALA B CA 1
ATOM 2001 C C . ALA B 1 121 ? 35.270 9.557 33.686 1.00 14.11 118 ALA B C 1
ATOM 2002 O O . ALA B 1 121 ? 35.439 9.847 32.530 1.00 14.60 118 ALA B O 1
ATOM 2004 N N . THR B 1 122 ? 34.283 8.880 34.210 1.00 15.04 119 THR B N 1
ATOM 2005 C CA . THR B 1 122 ? 33.213 8.403 33.292 1.00 13.56 119 THR B CA 1
ATOM 2006 C C . THR B 1 122 ? 32.471 9.595 32.732 1.00 14.98 119 THR B C 1
ATOM 2007 O O . THR B 1 122 ? 32.023 9.547 31.550 1.00 15.44 119 THR B O 1
ATOM 2011 N N . SER B 1 123 ? 32.321 10.658 33.489 1.00 12.77 120 SER B N 1
ATOM 2012 C CA . SER B 1 123 ? 31.702 11.886 32.901 1.00 13.29 120 SER B CA 1
ATOM 2013 C C . SER B 1 123 ? 32.527 12.476 31.800 1.00 14.62 120 SER B C 1
ATOM 2014 O O . SER B 1 123 ? 32.056 12.969 30.758 1.00 14.93 120 SER B O 1
ATOM 2017 N N . ARG B 1 124 ? 33.866 12.474 31.982 1.00 15.12 121 ARG B N 1
ATOM 2018 C CA . ARG B 1 124 ? 34.720 12.995 30.945 1.00 16.13 121 ARG B CA 1
ATOM 2019 C C . ARG B 1 124 ? 34.746 12.088 29.677 1.00 14.24 121 ARG B C 1
ATOM 2020 O O . ARG B 1 124 ? 34.869 12.589 28.557 1.00 15.40 121 ARG B O 1
ATOM 2028 N N . ASN B 1 125 ? 34.601 10.788 29.913 1.00 14.51 122 ASN B N 1
ATOM 2029 C CA . ASN B 1 125 ? 34.499 9.798 28.785 1.00 14.92 122 ASN B CA 1
ATOM 2030 C C . ASN B 1 125 ? 33.212 10.100 28.019 1.00 15.93 122 ASN B C 1
ATOM 2031 O O . ASN B 1 125 ? 33.219 10.236 26.806 1.00 16.73 122 ASN B O 1
ATOM 2036 N N . ILE B 1 126 ? 32.098 10.279 28.760 1.00 13.41 123 ILE B N 1
ATOM 2037 C CA . ILE B 1 126 ? 30.851 10.682 28.031 1.00 14.32 123 ILE B CA 1
ATOM 2038 C C . ILE B 1 126 ? 31.122 11.954 27.237 1.00 14.62 123 ILE B C 1
ATOM 2039 O O . ILE B 1 126 ? 30.621 12.139 26.112 1.00 14.34 123 ILE B O 1
ATOM 2044 N N . ASP B 1 127 ? 31.757 12.965 27.832 1.00 13.48 124 ASP B N 1
ATOM 2045 C CA . ASP B 1 127 ? 31.977 14.186 27.120 1.00 15.23 124 ASP B CA 1
ATOM 2046 C C . ASP B 1 127 ? 32.676 13.969 25.774 1.00 15.68 124 ASP B C 1
ATOM 2047 O O . ASP B 1 127 ? 32.300 14.524 24.790 1.00 15.34 124 ASP B O 1
ATOM 2052 N N . GLU B 1 128 ? 33.741 13.138 25.780 1.00 14.81 125 GLU B N 1
ATOM 2053 C CA . GLU B 1 128 ? 34.556 12.915 24.565 1.00 15.49 125 GLU B CA 1
ATOM 2054 C C . GLU B 1 128 ? 33.652 12.177 23.554 1.00 16.24 125 GLU B C 1
ATOM 2055 O O . GLU B 1 128 ? 33.604 12.619 22.403 1.00 16.91 125 GLU B O 1
ATOM 2061 N N . LYS B 1 129 ? 32.960 11.142 23.992 1.00 14.37 126 LYS B N 1
ATOM 2062 C CA . LYS B 1 129 ? 32.162 10.356 22.993 1.00 15.67 126 LYS B CA 1
ATOM 2063 C C . LYS B 1 129 ? 30.925 11.102 22.515 1.00 15.51 126 LYS B C 1
ATOM 2064 O O . LYS B 1 129 ? 30.474 10.997 21.342 1.00 15.37 126 LYS B O 1
ATOM 2070 N N . TYR B 1 130 ? 30.345 11.915 23.415 1.00 13.87 127 TYR B N 1
ATOM 2071 C CA . TYR B 1 130 ? 29.215 12.793 23.035 1.00 12.68 127 TYR B CA 1
ATOM 2072 C C . TYR B 1 130 ? 29.672 13.774 22.006 1.00 15.12 127 TYR B C 1
ATOM 2073 O O . TYR B 1 130 ? 28.987 13.912 20.974 1.00 14.84 127 TYR B O 1
ATOM 2082 N N . LYS B 1 131 ? 30.806 14.467 22.232 1.00 15.22 128 LYS B N 1
ATOM 2083 C CA . LYS B 1 131 ? 31.218 15.435 21.288 1.00 16.92 128 LYS B CA 1
ATOM 2084 C C . LYS B 1 131 ? 31.463 14.825 19.909 1.00 16.47 128 LYS B C 1
ATOM 2085 O O . LYS B 1 131 ? 31.076 15.443 18.896 1.00 16.13 128 LYS B O 1
ATOM 2091 N N . ASN B 1 132 ? 32.026 13.648 19.886 1.00 17.01 129 ASN B N 1
ATOM 2092 C CA . ASN B 1 132 ? 32.328 12.971 18.618 1.00 16.84 129 ASN B CA 1
ATOM 2093 C C . ASN B 1 132 ? 30.997 12.681 17.875 1.00 17.64 129 ASN B C 1
ATOM 2094 O O . ASN B 1 132 ? 30.864 12.876 16.640 1.00 17.65 129 ASN B O 1
ATOM 2099 N N . TYR B 1 133 ? 30.036 12.111 18.593 1.00 14.98 130 TYR B N 1
ATOM 2100 C CA . TYR B 1 133 ? 28.796 11.707 17.956 1.00 13.78 130 TYR B CA 1
ATOM 2101 C C . TYR B 1 133 ? 27.955 12.929 17.576 1.00 13.71 130 TYR B C 1
ATOM 2102 O O . TYR B 1 133 ? 27.313 12.993 16.513 1.00 13.30 130 TYR B O 1
ATOM 2111 N N . TYR B 1 134 ? 27.926 13.944 18.451 1.00 12.87 131 TYR B N 1
ATOM 2112 C CA . TYR B 1 134 ? 27.311 15.187 18.132 1.00 13.11 131 TYR B CA 1
ATOM 2113 C C . TYR B 1 134 ? 27.858 15.789 16.819 1.00 13.79 131 TYR B C 1
ATOM 2114 O O . TYR B 1 134 ? 27.066 16.166 15.922 1.00 13.24 131 TYR B O 1
ATOM 2123 N N . THR B 1 135 ? 29.157 15.831 16.694 1.00 16.95 132 THR B N 1
ATOM 2124 C CA . THR B 1 135 ? 29.799 16.359 15.485 1.00 17.31 132 THR B CA 1
ATOM 2125 C C . THR B 1 135 ? 29.418 15.494 14.318 1.00 16.47 132 THR B C 1
ATOM 2126 O O . THR B 1 135 ? 29.131 16.060 13.285 1.00 16.42 132 THR B O 1
ATOM 2130 N N . ALA B 1 136 ? 29.427 14.188 14.453 1.00 13.89 133 ALA B N 1
ATOM 2131 C CA . ALA B 1 136 ? 29.003 13.317 13.393 1.00 15.21 133 ALA B CA 1
ATOM 2132 C C . ALA B 1 136 ? 27.621 13.632 12.909 1.00 15.14 133 ALA B C 1
ATOM 2133 O O . ALA B 1 136 ? 27.330 13.760 11.704 1.00 15.60 133 ALA B O 1
ATOM 2135 N N . LEU B 1 137 ? 26.693 13.818 13.832 1.00 13.37 134 LEU B N 1
ATOM 2136 C CA . LEU B 1 137 ? 25.349 14.159 13.421 1.00 13.01 134 LEU B CA 1
ATOM 2137 C C . LEU B 1 137 ? 25.205 15.522 12.786 1.00 13.87 134 LEU B C 1
ATOM 2138 O O . LEU B 1 137 ? 24.420 15.672 11.816 1.00 13.69 134 LEU B O 1
ATOM 2143 N N . THR B 1 138 ? 25.986 16.497 13.272 1.00 14.25 135 THR B N 1
ATOM 2144 C CA . THR B 1 138 ? 25.995 17.789 12.568 1.00 16.55 135 THR B CA 1
ATOM 2145 C C . THR B 1 138 ? 26.539 17.653 11.131 1.00 15.30 135 THR B C 1
ATOM 2146 O O . THR B 1 138 ? 25.969 18.296 10.232 1.00 17.79 135 THR B O 1
ATOM 2150 N N . GLU B 1 139 ? 27.473 16.776 10.950 1.00 16.95 136 GLU B N 1
ATOM 2151 C CA . GLU B 1 139 ? 28.073 16.535 9.585 1.00 17.06 136 GLU B CA 1
ATOM 2152 C C . GLU B 1 139 ? 27.015 15.913 8.700 1.00 18.17 136 GLU B C 1
ATOM 2153 O O . GLU B 1 139 ? 26.822 16.275 7.534 1.00 19.17 136 GLU B O 1
ATOM 2159 N N . LEU B 1 140 ? 26.252 14.953 9.246 1.00 14.83 137 LEU B N 1
ATOM 2160 C CA . LEU B 1 140 ? 25.181 14.384 8.467 1.00 14.97 137 LEU B CA 1
ATOM 2161 C C . LEU B 1 140 ? 24.139 15.358 8.069 1.00 15.21 137 LEU B C 1
ATOM 2162 O O . LEU B 1 140 ? 23.598 15.314 6.927 1.00 15.39 137 LEU B O 1
ATOM 2167 N N . ILE B 1 141 ? 23.683 16.210 8.969 1.00 15.85 138 ILE B N 1
ATOM 2168 C CA . ILE B 1 141 ? 22.791 17.269 8.615 1.00 15.20 138 ILE B CA 1
ATOM 2169 C C . ILE B 1 141 ? 23.327 18.100 7.404 1.00 16.74 138 ILE B C 1
ATOM 2170 O O . ILE B 1 141 ? 22.506 18.378 6.496 1.00 16.65 138 ILE B O 1
ATOM 2175 N N . ASP B 1 142 ? 24.587 18.489 7.542 1.00 16.98 139 ASP B N 1
ATOM 2176 C CA . ASP B 1 142 ? 25.239 19.313 6.481 1.00 18.76 139 ASP B CA 1
ATOM 2177 C C . ASP B 1 142 ? 25.267 18.531 5.212 1.00 17.85 139 ASP B C 1
ATOM 2178 O O . ASP B 1 142 ? 24.964 19.174 4.123 1.00 20.40 139 ASP B O 1
ATOM 2183 N N . TYR B 1 143 ? 25.602 17.251 5.205 1.00 16.82 140 TYR B N 1
ATOM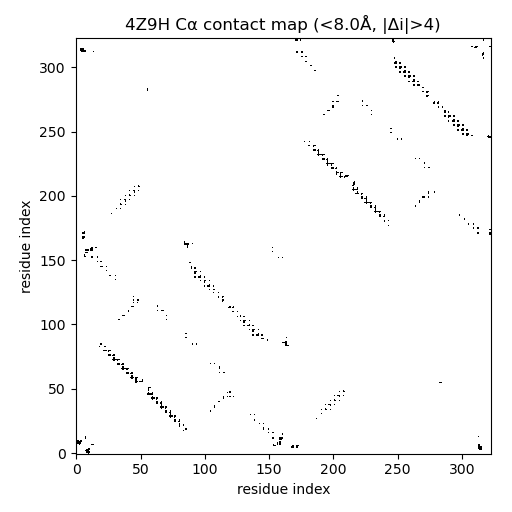 2184 C CA . TYR B 1 143 ? 25.673 16.442 3.966 1.00 16.70 140 TYR B CA 1
ATOM 2185 C C . TYR B 1 143 ? 24.303 16.485 3.312 1.00 20.20 140 TYR B C 1
ATOM 2186 O O . TYR B 1 143 ? 24.163 16.788 2.080 1.00 19.75 140 TYR B O 1
ATOM 2195 N N . LEU B 1 144 ? 23.182 16.173 4.000 1.00 17.23 141 LEU B N 1
ATOM 2196 C CA . LEU B 1 144 ? 21.894 16.194 3.391 1.00 17.62 141 LEU B CA 1
ATOM 2197 C C . LEU B 1 144 ? 21.438 17.544 2.970 1.00 19.53 141 LEU B C 1
ATOM 2198 O O . LEU B 1 144 ? 20.843 17.678 1.916 1.00 19.64 141 LEU B O 1
ATOM 2203 N N . ASP B 1 145 ? 21.819 18.553 3.728 1.00 18.66 142 ASP B N 1
ATOM 2204 C CA . ASP B 1 145 ? 21.410 19.935 3.373 1.00 18.54 142 ASP B CA 1
ATOM 2205 C C . ASP B 1 145 ? 22.025 20.308 2.000 1.00 18.42 142 ASP B C 1
ATOM 2206 O O . ASP B 1 145 ? 21.288 20.939 1.250 1.00 21.71 142 ASP B O 1
ATOM 2211 N N . TYR B 1 146 ? 23.176 19.769 1.685 1.00 19.49 143 TYR B N 1
ATOM 2212 C CA . TYR B 1 146 ? 23.849 20.086 0.397 1.00 21.07 143 TYR B CA 1
ATOM 2213 C C . TYR B 1 146 ? 23.715 19.016 -0.632 1.00 23.09 143 TYR B C 1
ATOM 2214 O O . TYR B 1 146 ? 24.451 19.060 -1.652 1.00 25.58 143 TYR B O 1
ATOM 2223 N N . GLY B 1 147 ? 22.800 18.074 -0.428 1.00 23.18 144 GLY B N 1
ATOM 2224 C CA . GLY B 1 147 ? 22.527 16.986 -1.367 1.00 24.36 144 GLY B CA 1
ATOM 2225 C C . GLY B 1 147 ? 23.637 15.993 -1.499 1.00 24.08 144 GLY B C 1
ATOM 2226 O O . GLY B 1 147 ? 23.660 15.213 -2.454 1.00 26.60 144 GLY B O 1
ATOM 2227 N N . ASN B 1 148 ? 24.548 15.942 -0.522 1.00 23.37 145 ASN B N 1
ATOM 2228 C CA . ASN B 1 148 ? 25.594 14.960 -0.560 1.00 22.52 145 ASN B CA 1
ATOM 2229 C C . ASN B 1 148 ? 25.239 13.638 0.106 1.00 24.33 145 ASN B C 1
ATOM 2230 O O . ASN B 1 148 ? 25.791 13.248 1.184 1.00 22.11 145 ASN B O 1
ATOM 2235 N N . THR B 1 149 ? 24.398 12.905 -0.603 1.00 21.63 146 THR B N 1
ATOM 2236 C CA . THR B 1 149 ? 23.885 11.644 -0.082 1.00 21.13 146 THR B CA 1
ATOM 2237 C C . THR B 1 149 ? 25.040 10.667 0.014 1.00 21.28 146 THR B C 1
ATOM 2238 O O . THR B 1 149 ? 25.118 9.841 0.923 1.00 21.08 146 THR B O 1
ATOM 2242 N N . GLY B 1 150 ? 25.988 10.623 -0.925 1.00 20.46 147 GLY B N 1
ATOM 2243 C CA . GLY B 1 150 ? 27.074 9.727 -0.731 1.00 22.08 147 GLY B CA 1
ATOM 2244 C C . GLY B 1 150 ? 27.896 9.843 0.538 1.00 20.02 147 GLY B C 1
ATOM 2245 O O . GLY B 1 150 ? 28.267 8.816 1.128 1.00 22.75 147 GLY B O 1
ATOM 2246 N N . ALA B 1 151 ? 28.291 11.049 0.897 1.00 21.40 148 ALA B N 1
ATOM 2247 C CA . ALA B 1 151 ? 29.034 11.319 2.125 1.00 20.24 148 ALA B CA 1
ATOM 2248 C C . ALA B 1 151 ? 28.160 10.927 3.363 1.00 18.02 148 ALA B C 1
ATOM 2249 O O . ALA B 1 151 ? 28.684 10.343 4.281 1.00 19.34 148 ALA B O 1
ATOM 2251 N N . TYR B 1 152 ? 26.882 11.200 3.214 1.00 17.49 149 TYR B N 1
ATOM 2252 C CA . TYR B 1 152 ? 25.881 10.835 4.260 1.00 16.23 149 TYR B CA 1
ATOM 2253 C C . TYR B 1 152 ? 25.935 9.337 4.560 1.00 17.65 149 TYR B C 1
ATOM 2254 O O . TYR B 1 152 ? 26.078 8.840 5.698 1.00 18.04 149 TYR B O 1
ATOM 2263 N N . PHE B 1 153 ? 25.791 8.524 3.484 1.00 17.40 150 PHE B N 1
ATOM 2264 C CA . PHE B 1 153 ? 25.820 7.073 3.636 1.00 19.89 150 PHE B CA 1
ATOM 2265 C C . PHE B 1 153 ? 27.160 6.512 3.963 1.00 19.61 150 PHE B C 1
ATOM 2266 O O . PHE B 1 153 ? 27.242 5.414 4.579 1.00 23.79 150 PHE B O 1
ATOM 2274 N N . ALA B 1 154 ? 28.239 7.197 3.618 1.00 19.76 151 ALA B N 1
ATOM 2275 C CA . ALA B 1 154 ? 29.583 6.635 3.875 1.00 24.77 151 ALA B CA 1
ATOM 2276 C C . ALA B 1 154 ? 30.101 6.884 5.283 1.00 21.88 151 ALA B C 1
ATOM 2277 O O . ALA B 1 154 ? 30.982 6.202 5.767 1.00 25.51 151 ALA B O 1
ATOM 2279 N N . GLN B 1 155 ? 29.473 7.819 6.007 1.00 21.03 152 GLN B N 1
ATOM 2280 C CA . GLN B 1 155 ? 30.025 8.129 7.317 1.00 20.55 152 GLN B CA 1
ATOM 2281 C C . GLN B 1 155 ? 29.816 6.896 8.222 1.00 18.51 152 GLN B C 1
ATOM 2282 O O . GLN B 1 155 ? 28.716 6.385 8.273 1.00 19.95 152 GLN B O 1
ATOM 2288 N N . PRO B 1 156 ? 30.841 6.536 8.981 1.00 19.38 153 PRO B N 1
ATOM 2289 C CA . PRO B 1 156 ? 30.725 5.413 9.964 1.00 19.53 153 PRO B CA 1
ATOM 2290 C C . PRO B 1 156 ? 30.045 5.820 11.280 1.00 19.07 153 PRO B C 1
ATOM 2291 O O . PRO B 1 156 ? 30.605 5.826 12.358 1.00 19.07 153 PRO B O 1
ATOM 2295 N N . THR B 1 157 ? 28.854 6.295 11.074 1.00 17.97 154 THR B N 1
ATOM 2296 C CA . THR B 1 157 ? 28.007 6.851 12.173 1.00 14.47 154 THR B CA 1
ATOM 2297 C C . THR B 1 157 ? 27.825 5.830 13.276 1.00 16.11 154 THR B C 1
ATOM 2298 O O . THR B 1 157 ? 27.896 6.140 14.477 1.00 15.31 154 THR B O 1
ATOM 2302 N N . GLN B 1 158 ? 27.550 4.580 12.864 1.00 15.00 155 GLN B N 1
ATOM 2303 C CA . GLN B 1 158 ? 27.247 3.523 13.856 1.00 13.42 155 GLN B CA 1
ATOM 2304 C C . GLN B 1 158 ? 28.395 3.391 14.861 1.00 15.67 155 GLN B C 1
ATOM 2305 O O . GLN B 1 158 ? 28.170 3.211 16.069 1.00 15.08 155 GLN B O 1
ATOM 2311 N N . GLY B 1 159 ? 29.649 3.408 14.403 1.00 15.67 156 GLY B N 1
ATOM 2312 C CA . GLY B 1 159 ? 30.774 3.301 15.329 1.00 16.13 156 GLY B CA 1
ATOM 2313 C C . GLY B 1 159 ? 30.806 4.401 16.385 1.00 15.80 156 GLY B C 1
ATOM 2314 O O . GLY B 1 159 ? 31.144 4.141 17.545 1.00 16.26 156 GLY B O 1
ATOM 2315 N N . MET B 1 160 ? 30.479 5.579 15.922 1.00 15.70 157 MET B N 1
ATOM 2316 C CA . MET B 1 160 ? 30.447 6.778 16.838 1.00 17.56 157 MET B CA 1
ATOM 2317 C C . MET B 1 160 ? 29.289 6.654 17.852 1.00 16.10 157 MET B C 1
ATOM 2318 O O . MET B 1 160 ? 29.415 6.913 19.034 1.00 15.49 157 MET B O 1
ATOM 2323 N N . GLN B 1 161 ? 28.139 6.178 17.365 1.00 13.26 158 GLN B N 1
ATOM 2324 C CA . GLN B 1 161 ? 27.006 5.929 18.269 1.00 13.86 158 GLN B CA 1
ATOM 2325 C C . GLN B 1 161 ? 27.413 4.861 19.251 1.00 15.30 158 GLN B C 1
ATOM 2326 O O . GLN B 1 161 ? 27.128 4.965 20.430 1.00 15.06 158 GLN B O 1
ATOM 2332 N N . ASN B 1 162 ? 27.974 3.753 18.770 1.00 14.89 159 ASN B N 1
ATOM 2333 C CA . ASN B 1 162 ? 28.297 2.694 19.663 1.00 15.24 159 ASN B CA 1
ATOM 2334 C C . ASN B 1 162 ? 29.301 3.102 20.713 1.00 13.62 159 ASN B C 1
ATOM 2335 O O . ASN B 1 162 ? 29.148 2.644 21.850 1.00 16.25 159 ASN B O 1
ATOM 2340 N N . ALA B 1 163 ? 30.262 3.915 20.362 1.00 15.26 160 ALA B N 1
ATOM 2341 C CA . ALA B 1 163 ? 31.270 4.432 21.334 1.00 15.22 160 ALA B CA 1
ATOM 2342 C C . ALA B 1 163 ? 30.580 5.268 22.396 1.00 15.87 160 ALA B C 1
ATOM 2343 O O . ALA B 1 163 ? 30.882 5.116 23.583 1.00 17.76 160 ALA B O 1
ATOM 2345 N N . MET B 1 164 ? 29.626 6.131 21.991 1.00 14.90 161 MET B N 1
ATOM 2346 C CA . MET B 1 164 ? 28.869 6.823 23.029 1.00 14.89 161 MET B CA 1
ATOM 2347 C C . MET B 1 164 ? 28.046 5.885 23.847 1.00 15.28 161 MET B C 1
ATOM 2348 O O . MET B 1 164 ? 27.957 6.021 25.113 1.00 15.67 161 MET B O 1
ATOM 2353 N N . GLY B 1 165 ? 27.370 4.887 23.233 1.00 14.76 162 GLY B N 1
ATOM 2354 C CA . GLY B 1 165 ? 26.625 3.981 24.000 1.00 14.40 162 GLY B CA 1
ATOM 2355 C C . GLY B 1 165 ? 27.466 3.191 25.044 1.00 16.53 162 GLY B C 1
ATOM 2356 O O . GLY B 1 165 ? 27.036 2.921 26.179 1.00 17.02 162 GLY B O 1
ATOM 2357 N N . GLU B 1 166 ? 28.682 2.813 24.685 1.00 15.94 163 GLU B N 1
ATOM 2358 C CA . GLU B 1 166 ? 29.570 2.144 25.626 1.00 17.32 163 GLU B CA 1
ATOM 2359 C C . GLU B 1 166 ? 29.983 3.111 26.762 1.00 16.35 163 GLU B C 1
ATOM 2360 O O . GLU B 1 166 ? 30.061 2.641 27.938 1.00 17.25 163 GLU B O 1
ATOM 2366 N N . ALA B 1 167 ? 30.274 4.349 26.447 1.00 15.29 164 ALA B N 1
ATOM 2367 C CA . ALA B 1 167 ? 30.557 5.381 27.491 1.00 13.63 164 ALA B CA 1
ATOM 2368 C C . ALA B 1 167 ? 29.354 5.479 28.470 1.00 15.27 164 ALA B C 1
ATOM 2369 O O . ALA B 1 167 ? 29.506 5.572 29.665 1.00 15.90 164 ALA B O 1
ATOM 2371 N N . PHE B 1 168 ? 28.166 5.495 27.885 1.00 15.28 165 PHE B N 1
ATOM 2372 C CA . PHE B 1 168 ? 26.945 5.600 28.737 1.00 15.66 165 PHE B CA 1
ATOM 2373 C C . PHE B 1 168 ? 26.847 4.364 29.583 1.00 14.27 165 PHE B C 1
ATOM 2374 O O . PHE B 1 168 ? 26.453 4.431 30.772 1.00 17.63 165 PHE B O 1
ATOM 2382 N N . ALA B 1 169 ? 27.095 3.165 29.046 1.00 16.36 166 ALA B N 1
ATOM 2383 C CA . ALA B 1 169 ? 27.069 1.959 29.856 1.00 18.13 166 ALA B CA 1
ATOM 2384 C C . ALA B 1 169 ? 28.116 2.040 30.979 1.00 15.83 166 ALA B C 1
ATOM 2385 O O . ALA B 1 169 ? 27.757 1.621 32.139 1.00 19.08 166 ALA B O 1
ATOM 2387 N N . GLN B 1 170 ? 29.314 2.504 30.708 1.00 16.44 167 GLN B N 1
ATOM 2388 C CA . GLN B 1 170 ? 30.325 2.597 31.789 1.00 16.19 167 GLN B CA 1
ATOM 2389 C C . GLN B 1 170 ? 29.887 3.580 32.929 1.00 14.47 167 GLN B C 1
ATOM 2390 O O . GLN B 1 170 ? 29.962 3.315 34.099 1.00 16.42 167 GLN B O 1
ATOM 2396 N N . TYR B 1 171 ? 29.299 4.667 32.444 1.00 13.93 168 TYR B N 1
ATOM 2397 C CA . TYR B 1 171 ? 28.806 5.697 33.376 1.00 15.05 168 TYR B CA 1
ATOM 2398 C C . TYR B 1 171 ? 27.709 5.061 34.226 1.00 14.98 168 TYR B C 1
ATOM 2399 O O . TYR B 1 171 ? 27.667 5.249 35.456 1.00 15.29 168 TYR B O 1
ATOM 2408 N N . ALA B 1 172 ? 26.763 4.373 33.618 1.00 14.59 169 ALA B N 1
ATOM 2409 C CA . ALA B 1 172 ? 25.679 3.814 34.364 1.00 16.74 169 ALA B CA 1
ATOM 2410 C C . ALA B 1 172 ? 26.175 2.819 35.392 1.00 17.04 169 ALA B C 1
ATOM 2411 O O . ALA B 1 172 ? 25.688 2.795 36.557 1.00 18.17 169 ALA B O 1
ATOM 2413 N N . LEU B 1 173 ? 27.179 2.011 35.058 1.00 17.17 170 LEU B N 1
ATOM 2414 C CA . LEU B 1 173 ? 27.736 1.105 36.033 1.00 21.10 170 LEU B CA 1
ATOM 2415 C C . LEU B 1 173 ? 28.340 1.819 37.233 1.00 17.07 170 LEU B C 1
ATOM 2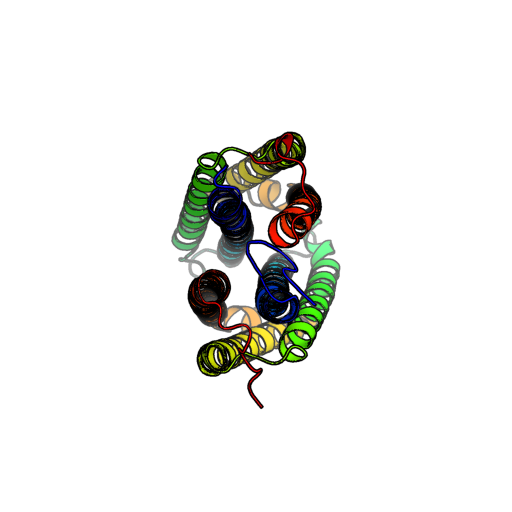416 O O . LEU B 1 173 ? 28.144 1.444 38.386 1.00 18.95 170 LEU B O 1
ATOM 2421 N N . SER B 1 174 ? 29.162 2.820 36.938 1.00 15.44 171 SER B N 1
ATOM 2422 C CA . SER B 1 174 ? 29.763 3.602 38.014 1.00 16.10 171 SER B CA 1
ATOM 2423 C C . SER B 1 174 ? 28.736 4.307 38.880 1.00 16.30 171 SER B C 1
ATOM 2424 O O . SER B 1 174 ? 28.808 4.271 40.089 1.00 16.70 171 SER B O 1
ATOM 2427 N N . SER B 1 175 ? 27.725 4.895 38.218 1.00 13.90 172 SER B N 1
ATOM 2428 C CA . SER B 1 175 ? 26.692 5.572 38.969 1.00 14.21 172 SER B CA 1
ATOM 2429 C C . SER B 1 175 ? 25.927 4.657 39.871 1.00 14.57 172 SER B C 1
ATOM 2430 O O . SER B 1 175 ? 25.630 4.991 41.032 1.00 14.28 172 SER B O 1
ATOM 2433 N N . GLU B 1 176 ? 25.549 3.447 39.351 1.00 15.51 173 GLU B N 1
ATOM 2434 C CA . GLU B 1 176 ? 24.823 2.485 40.144 1.00 16.98 173 GLU B CA 1
ATOM 2435 C C . GLU B 1 176 ? 25.637 1.982 41.345 1.00 16.95 173 GLU B C 1
ATOM 2436 O O . GLU B 1 176 ? 25.071 1.760 42.428 1.00 18.88 173 GLU B O 1
ATOM 2442 N N . LYS B 1 177 ? 26.961 1.798 41.193 1.00 17.17 174 LYS B N 1
ATOM 2443 C CA . LYS B 1 177 ? 27.775 1.387 42.377 1.00 18.50 174 LYS B CA 1
ATOM 2444 C C . LYS B 1 177 ? 27.766 2.421 43.472 1.00 17.81 174 LYS B C 1
ATOM 2445 O O . LYS B 1 177 ? 27.521 2.071 44.634 1.00 18.84 174 LYS B O 1
ATOM 2451 N N . LEU B 1 178 ? 27.909 3.675 43.085 1.00 16.37 175 LEU B N 1
ATOM 2452 C CA . LEU B 1 178 ? 27.855 4.778 44.038 1.00 16.65 175 LEU B CA 1
ATOM 2453 C C . LEU B 1 178 ? 26.457 4.856 44.644 1.00 17.03 175 LEU B C 1
ATOM 2454 O O . LEU B 1 178 ? 26.306 4.972 45.863 1.00 15.95 175 LEU B O 1
ATOM 2459 N N . TYR B 1 179 ? 25.437 4.758 43.813 1.00 15.17 176 TYR B N 1
ATOM 2460 C CA . TYR B 1 179 ? 24.090 4.922 44.287 1.00 15.89 176 TYR B CA 1
ATOM 2461 C C . TYR B 1 179 ? 23.758 3.873 45.334 1.00 16.05 176 TYR B C 1
ATOM 2462 O O . TYR B 1 179 ? 23.200 4.208 46.412 1.00 16.35 176 TYR B O 1
ATOM 2471 N N . ARG B 1 180 ? 24.083 2.612 45.012 1.00 17.48 177 ARG B N 1
ATOM 2472 C CA . ARG B 1 180 ? 23.868 1.514 45.955 1.00 20.47 177 ARG B CA 1
ATOM 2473 C C . ARG B 1 180 ? 24.541 1.776 47.299 1.00 20.56 177 ARG B C 1
ATOM 2474 O O . ARG B 1 180 ? 23.920 1.589 48.347 1.00 20.91 177 ARG B O 1
ATOM 2482 N N . ASP B 1 181 ? 25.786 2.226 47.252 1.00 18.75 178 ASP B N 1
ATOM 2483 C CA . ASP B 1 181 ? 26.495 2.506 48.475 1.00 18.65 178 ASP B CA 1
ATOM 2484 C C . ASP B 1 181 ? 25.887 3.644 49.254 1.00 19.65 178 ASP B C 1
ATOM 2485 O O . ASP B 1 181 ? 25.798 3.589 50.459 1.0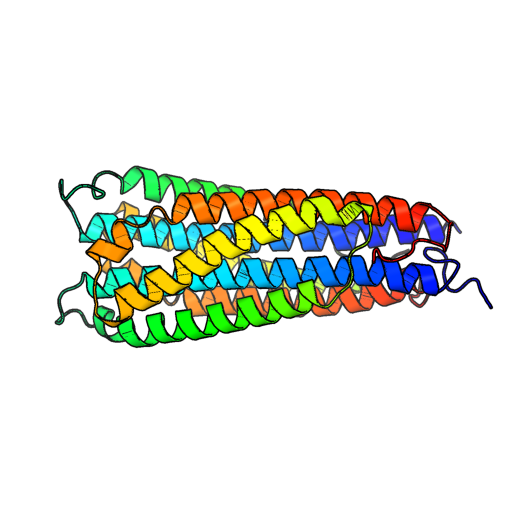0 20.21 178 ASP B O 1
ATOM 2490 N N . ILE B 1 182 ? 25.424 4.680 48.616 1.00 17.45 179 ILE B N 1
ATOM 2491 C CA . ILE B 1 182 ? 24.820 5.820 49.280 1.00 17.86 179 ILE B CA 1
ATOM 2492 C C . ILE B 1 182 ? 23.546 5.408 49.942 1.00 18.27 179 ILE B C 1
ATOM 2493 O O . ILE B 1 182 ? 23.308 5.755 51.121 1.00 21.05 179 ILE B O 1
ATOM 2498 N N . VAL B 1 183 ? 22.682 4.689 49.243 1.00 19.38 180 VAL B N 1
ATOM 2499 C CA . VAL B 1 183 ? 21.349 4.510 49.771 1.00 20.82 180 VAL B CA 1
ATOM 2500 C C . VAL B 1 183 ? 21.332 3.380 50.770 1.00 23.58 180 VAL B C 1
ATOM 2501 O O . VAL B 1 183 ? 20.327 3.266 51.548 1.00 28.42 180 VAL B O 1
ATOM 2505 N N . THR B 1 184 ? 22.407 2.590 50.856 1.00 22.97 181 THR B N 1
ATOM 2506 C CA . THR B 1 184 ? 22.601 1.558 51.868 1.00 26.16 181 THR B CA 1
ATOM 2507 C C . THR B 1 184 ? 23.642 1.931 52.982 1.00 27.66 181 THR B C 1
ATOM 2508 O O . THR B 1 184 ? 24.080 1.071 53.749 1.00 29.13 181 THR B O 1
ATOM 2512 N N . ASP B 1 185 ? 24.079 3.203 53.080 1.00 23.00 182 ASP B N 1
ATOM 2513 C CA . ASP B 1 185 ? 25.005 3.654 54.105 1.00 26.77 182 ASP B CA 1
ATOM 2514 C C . ASP B 1 185 ? 26.296 2.865 54.056 1.00 27.25 182 ASP B C 1
ATOM 2515 O O . ASP B 1 185 ? 26.881 2.543 55.088 1.00 32.90 182 ASP B O 1
ATOM 2520 N N . ASN B 1 186 ? 26.788 2.641 52.853 1.00 25.18 183 ASN B N 1
ATOM 2521 C CA . ASN B 1 186 ? 28.079 2.007 52.637 1.00 25.17 183 ASN B CA 1
ATOM 2522 C C . ASN B 1 186 ? 29.071 2.871 51.861 1.00 23.15 183 ASN B C 1
ATOM 2523 O O . ASN B 1 186 ? 29.968 2.350 51.198 1.00 26.23 183 ASN B O 1
ATOM 2528 N N . ALA B 1 187 ? 28.881 4.181 51.963 1.00 21.38 184 ALA B N 1
ATOM 2529 C CA . ALA B 1 187 ? 29.768 5.103 51.313 1.00 20.70 184 ALA B CA 1
ATOM 2530 C C . ALA B 1 187 ? 30.462 6.052 52.309 1.00 22.41 184 ALA B C 1
ATOM 2531 O O . ALA B 1 187 ? 29.801 6.863 53.030 1.00 21.18 184 ALA B O 1
ATOM 2533 N N . ASP B 1 188 ? 31.813 6.041 52.314 1.00 23.69 185 ASP B N 1
ATOM 2534 C CA . ASP B 1 188 ? 32.517 7.048 53.108 1.00 21.76 185 ASP B CA 1
ATOM 2535 C C . ASP B 1 188 ? 32.211 8.475 52.688 1.00 22.49 185 ASP B C 1
ATOM 2536 O O . ASP B 1 188 ? 31.871 8.732 51.540 1.00 19.79 185 ASP B O 1
ATOM 2541 N N . ASP B 1 189 ? 32.327 9.443 53.578 1.00 22.11 186 ASP B N 1
ATOM 2542 C CA . ASP B 1 189 ? 31.997 10.839 53.294 1.00 22.99 186 ASP B CA 1
ATOM 2543 C C . ASP B 1 189 ? 32.688 11.451 52.049 1.00 22.18 186 ASP B C 1
ATOM 2544 O O . ASP B 1 189 ? 32.049 12.204 51.338 1.00 22.68 186 ASP B O 1
ATOM 2549 N N . TYR B 1 190 ? 33.915 11.018 51.770 1.00 22.58 187 TYR B N 1
ATOM 2550 C CA . TYR B 1 190 ? 34.671 11.617 50.645 1.00 23.08 187 TYR B CA 1
ATOM 2551 C C . TYR B 1 190 ? 33.929 11.397 49.335 1.00 22.82 187 TYR B C 1
ATOM 2552 O O . TYR B 1 190 ? 34.143 12.144 48.421 1.00 26.70 187 TYR B O 1
ATOM 2561 N N . ARG B 1 191 ? 33.132 10.338 49.260 1.00 21.07 188 ARG B N 1
ATOM 2562 C CA . ARG B 1 191 ? 32.489 10.005 47.990 1.00 19.68 188 ARG B CA 1
ATOM 2563 C C . ARG B 1 191 ? 31.333 10.903 47.695 1.00 20.15 188 ARG B C 1
ATOM 2564 O O . ARG B 1 191 ? 30.845 10.948 46.564 1.00 19.86 188 ARG B O 1
ATOM 2572 N N . PHE B 1 192 ? 30.813 11.586 48.705 1.00 21.16 189 PHE B N 1
ATOM 2573 C CA . PHE B 1 192 ? 29.673 12.418 48.431 1.00 23.92 189 PHE B CA 1
ATOM 2574 C C . PHE B 1 192 ? 29.428 13.552 49.358 1.00 33.21 189 PHE B C 1
ATOM 2575 O O . PHE B 1 192 ? 28.719 14.464 48.907 1.00 33.40 189 PHE B O 1
ATOM 2583 N N . ALA B 1 193 ? 29.987 13.513 50.596 1.00 32.08 190 ALA B N 1
ATOM 2584 C CA . ALA B 1 193 ? 29.726 14.478 51.738 1.00 38.37 190 ALA B CA 1
ATOM 2585 C C . ALA B 1 193 ? 30.995 15.143 52.295 1.00 39.77 190 ALA B C 1
ATOM 2586 O O . ALA B 1 193 ? 31.869 15.568 51.512 1.00 47.64 190 ALA B O 1
#

Solvent-accessible surface area: 15219 Å² total

Foldseek 3Di:
DFPPDLLPGDVLLVVQLVLLVLLLVLLVLLLVLLVLLVVLLVLLLVLLVDDPVPPSSVCNVVSLVVSVVSLVVSVVSVVVSVVRFAFPLLVVLVVQLVVLSVVLSVLSVVSSVCPVVNNSVVNVVDPNVVSSVSNVVSSVVSVVSSVVVSVCSSPPPPPPGDGDD/DCLVVLLVVVLVLLVLLLVLLVLLLVLLVVLVVLLVVLVVLVVCDDPNPCNVCNVVSLVVSVVSLVVSVVSVVVSVVRDDFPLLVVLNVQLVVLVVQLSVVSVVSSVCVVVVNVVVNVPDPNVVSSVSNVVSSVVSVVSSVVLSVCSVVVNDDVSRGD

Radius of gyration: 21.64 Å; Cα contacts (8 Å, |Δi|>4): 371; chains: 2; bounding box: 39×31×71 Å

=== Feature glossary ===
Each block in this record encodes a different view of the same protein. In brief:

Predicted aligned error. PAE(i, j) answers: if I align the predicted and true structures on residue i, how far off (in Å) do I expect residue j to be? A block-diagonal PAE matrix with low values on the blocks and high values off-diagonal is the signature of a multi-domain protein with confidently predicted domains but uncertain inter-domain orientation.

Contact-map, Ramachandran, and PAE plots. Plot images: a contact map (which residues are close in 3D, as an N×N binary image), a Ramachandran scatter (backbone torsion angles, revealing secondary-structure composition at a glance), and — for AlphaFold structures — a PAE heatmap (pairwise prediction confidence).

Backbone torsions (φ/ψ). φ (phi) and ψ (psi) are the two rotatable backbone dihedrals per residue: φ is the C(i-1)–N–Cα–C torsion, ψ is the N–Cα–C–N(i+1) torsion, both in degrees on (−180°, 180°]. α-helical residues cluster near (−60°, −45°); β-strand residues near (−120°, +130°). A Ramachandran plot is simply a scatter of (φ, ψ) for every residue.

Foldseek 3Di. A 3Di character summarizes, for each residue, the relative orientation of the Cα frame of its nearest spatial neighbor. Because it encodes fold topology rather than chemistry, 3Di alignments detect remote structural similarity that sequence alignment misses.

Radius of gyration, Cα contacts, bounding box. Three whole-structure scalars: the radius of gyration (RMS distance of Cα from centroid, in Å), the count of Cα–Cα contacts (pairs closer than 8 Å and separated by more than four residues in sequence — i.e. tertiary, not local, contacts), and the bounding-box dimensions. Together they distinguish compact globular folds from extended fibres or disordered chains.

Sequence. Sequence gives the chain of amino acids in standard one-letter code (A=alanine, C=cysteine, …, Y=tyrosine), read N→C. It is the only feature that is directly encoded by the gene; all structural features are derived from the folded form of this sequence.

mmCIF coordinates. Atomic coordinates in PDBx/mmCIF format — the same representation the Protein Data Bank distributes. Each line of the _atom_site loop places one backbone atom in Cartesian space (units: ångströms, origin: arbitrary).

Secondary structure (3-state, P-SEA). Three-state secondary structure (P-SEA) collapses the eight DSSP classes into helix (a), strand (b), and coil (c). P-SEA assigns these from Cα geometry alone — distances and angles — without requiring backbone oxygens, so it works on any Cα trace.

InterPro / GO / CATH / organism. Functional annotations link the protein to curated databases. InterPro entries identify conserved domains and families by matching the sequence against member-database signatures (Pfam, PROSITE, CDD, …). Gene Ontology (GO) terms describe molecular function, biological process, and cellular component in a controlled vocabulary. CATH places the structure in a hierarchical fold classification (Class/Architecture/Topology/Homologous-superfamily). The organism is the source species.

B-factor. B-factor (Debye–Waller factor) reflects atomic displacement in the crystal lattice. It is an experimental observable (units Å²), not a prediction; low values mean the atom is pinned down, high values mean it moves or is heterogeneous across the crystal.

Rendered structure images. Structure images are PyMOL renders from six orthogonal camera directions. Cartoon representation draws helices as coils and strands as arrows; sticks shows the backbone as bonds; surface shows the solvent-excluded envelope. Rainbow coloring maps sequence position to hue (blue→red, N→C); chain coloring assigns a distinct color per polypeptide.

Solvent-accessible surface area. Solvent-accessible surface area (SASA) is the area in Å² traced out by the centre of a 1.4 Å probe sphere (a water molecule) rolled over the protein's van der Waals surface (Shrake–Rupley / Lee–Richards construction). Buried residues have near-zero SASA; fully exposed residues can exceed 200 Å². The total SASA scales roughly with the number of surface residues.

Secondary structure (8-state, DSSP). The SS8 string is DSSP's per-residue secondary-structure call. α-helix (H) means an i→i+4 H-bond ladder; β-strand (E) means the residue participates in a β-sheet; 3₁₀ (G) and π (I) are tighter and wider helices; T/S are turns/bends; '-' is loop.

pLDDT. For AlphaFold models, the B-factor field carries pLDDT — the model's own estimate of local accuracy on a 0–100 scale. Regions with pLDDT<50 should be treated as essentially unmodeled; they often correspond to intrinsically disordered segments.

Nearest PDB structures. Nearest PDB neighbors are the top structural matches found by Foldseek when searching this structure against the entire Protein Data Bank. Each hit reports a TM-score (0 to 1; >0.5 almost always implies the same fold) and an E-value. These are *structural* homologs — they may share no detectable sequence similarity.